Protein AF-A0A250LH64-F1 (afdb_monomer_lite)

Radius of gyration: 23.87 Å; chains: 1; bounding box: 44×87×85 Å

Structure (mmCIF, N/CA/C/O backbone):
data_AF-A0A250LH64-F1
#
_entry.id   AF-A0A250LH64-F1
#
loop_
_atom_site.group_PDB
_atom_site.id
_atom_site.type_symbol
_atom_site.label_atom_id
_atom_site.label_alt_id
_atom_site.label_comp_id
_atom_site.label_asym_id
_atom_site.label_entity_id
_atom_site.label_seq_id
_atom_site.pdbx_PDB_ins_code
_atom_site.Cartn_x
_atom_site.Cartn_y
_atom_site.Cartn_z
_atom_site.occupancy
_atom_site.B_iso_or_equiv
_atom_site.auth_seq_id
_atom_site.auth_comp_id
_atom_site.auth_asym_id
_atom_site.auth_atom_id
_atom_site.pdbx_PDB_model_num
ATOM 1 N N . MET A 1 1 ? 9.127 -27.199 23.557 1.00 40.66 1 MET A N 1
ATOM 2 C CA . MET A 1 1 ? 9.358 -25.754 23.342 1.00 40.66 1 MET A CA 1
ATOM 3 C C . MET A 1 1 ? 8.003 -25.069 23.318 1.00 40.66 1 MET A C 1
ATOM 5 O O . MET A 1 1 ? 7.246 -25.298 22.387 1.00 40.66 1 MET A O 1
ATOM 9 N N . GLN A 1 2 ? 7.650 -24.330 24.370 1.00 29.61 2 GLN A N 1
ATOM 10 C CA . GLN A 1 2 ? 6.425 -23.525 24.383 1.00 29.61 2 GLN A CA 1
ATOM 11 C C . GLN A 1 2 ? 6.656 -22.285 23.515 1.00 29.61 2 GLN A C 1
ATOM 13 O O . GLN A 1 2 ? 7.635 -21.566 23.713 1.00 29.61 2 GLN A O 1
ATOM 18 N N . ALA A 1 3 ? 5.793 -22.075 22.521 1.00 31.06 3 ALA A N 1
ATOM 19 C CA . ALA A 1 3 ? 5.803 -20.859 21.724 1.00 31.06 3 ALA A CA 1
ATOM 20 C C . ALA A 1 3 ? 5.488 -19.658 22.634 1.00 31.06 3 ALA A C 1
ATOM 22 O O . ALA A 1 3 ? 4.595 -19.767 23.479 1.00 31.06 3 ALA A O 1
ATOM 23 N N . PRO A 1 4 ? 6.181 -18.517 22.489 1.00 37.19 4 PRO A N 1
ATOM 24 C CA . PRO A 1 4 ? 5.828 -17.322 23.232 1.00 37.19 4 PRO A CA 1
ATOM 25 C C . PRO A 1 4 ? 4.444 -16.858 22.770 1.00 37.19 4 PRO A C 1
ATOM 27 O O . PRO A 1 4 ? 4.266 -16.407 21.638 1.00 37.19 4 PRO A O 1
ATOM 30 N N . THR A 1 5 ? 3.455 -16.975 23.655 1.00 36.75 5 THR A N 1
ATOM 31 C CA . THR A 1 5 ? 2.159 -16.310 23.521 1.00 36.75 5 THR A CA 1
ATOM 32 C C . THR A 1 5 ? 2.411 -14.810 23.528 1.00 36.75 5 THR A C 1
ATOM 34 O O . THR A 1 5 ? 2.608 -14.193 24.577 1.00 36.75 5 THR A O 1
ATOM 37 N N . THR A 1 6 ? 2.465 -14.217 22.341 1.00 39.28 6 THR A N 1
ATOM 38 C CA . THR A 1 6 ? 2.452 -12.767 22.201 1.00 39.28 6 THR A CA 1
ATOM 39 C C . THR A 1 6 ? 1.068 -12.295 22.630 1.00 39.28 6 THR A C 1
ATOM 41 O O . THR A 1 6 ? 0.089 -12.441 21.905 1.00 39.28 6 THR A O 1
ATOM 44 N N . ASN A 1 7 ? 0.978 -11.749 23.846 1.00 41.75 7 ASN A N 1
ATOM 45 C CA . ASN A 1 7 ? -0.158 -10.954 24.320 1.00 41.75 7 ASN A CA 1
ATOM 46 C C . ASN A 1 7 ? -0.229 -9.640 23.523 1.00 41.75 7 ASN A C 1
ATOM 48 O O . ASN A 1 7 ? -0.072 -8.545 24.063 1.00 41.75 7 ASN A O 1
ATOM 52 N N . SER A 1 8 ? -0.411 -9.747 22.210 1.00 49.47 8 SER A N 1
ATOM 53 C CA . SER A 1 8 ? -0.732 -8.613 21.361 1.00 49.47 8 SER A CA 1
ATOM 54 C C . SER A 1 8 ? -2.188 -8.234 21.637 1.00 49.47 8 SER A C 1
ATOM 56 O O . SER A 1 8 ? -3.057 -9.108 21.590 1.00 49.47 8 SER A O 1
ATOM 58 N N . PRO A 1 9 ? -2.484 -6.965 21.966 1.00 56.69 9 PRO A N 1
ATOM 59 C CA . PRO A 1 9 ? -3.846 -6.540 22.264 1.00 56.69 9 PRO A CA 1
ATOM 60 C C . PRO A 1 9 ? -4.764 -6.888 21.089 1.00 56.69 9 PRO A C 1
ATOM 62 O O . PRO A 1 9 ? -4.463 -6.553 19.941 1.00 56.69 9 PRO A O 1
ATOM 65 N N . SER A 1 10 ? -5.868 -7.590 21.368 1.00 75.38 10 SER A N 1
ATOM 66 C CA . SER A 1 10 ? -6.792 -8.011 20.316 1.00 75.38 10 SER A CA 1
ATOM 67 C C . SER A 1 10 ? -7.380 -6.775 19.635 1.00 75.38 10 SER A C 1
ATOM 69 O O . SER A 1 10 ? -7.881 -5.869 20.304 1.00 75.38 10 SER A O 1
ATOM 71 N N . PHE A 1 11 ? -7.350 -6.744 18.304 1.00 86.94 11 PHE A N 1
ATOM 72 C CA . PHE A 1 11 ? -8.093 -5.749 17.536 1.00 86.94 11 PHE A CA 1
ATOM 73 C C . PHE A 1 11 ? -9.585 -5.898 17.856 1.00 86.94 11 PHE A C 1
ATOM 75 O O . PHE A 1 11 ? -10.121 -7.004 17.785 1.00 86.94 11 PHE A O 1
ATOM 82 N N . LYS A 1 12 ? -10.242 -4.807 18.255 1.00 91.19 12 LYS A N 1
ATOM 83 C CA . LYS A 1 12 ? -11.680 -4.792 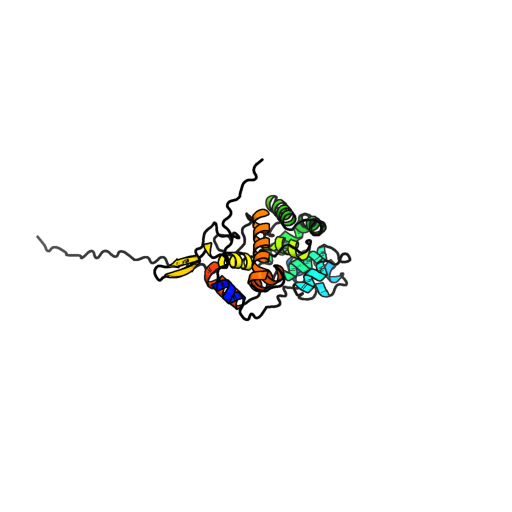18.546 1.00 91.19 12 LYS A CA 1
ATOM 84 C C . LYS A 1 12 ? -12.343 -3.745 17.658 1.00 91.19 12 LYS A C 1
ATOM 86 O O . LYS A 1 12 ? -12.105 -2.566 17.897 1.00 91.19 12 LYS A O 1
ATOM 91 N N . PRO A 1 13 ? -13.145 -4.126 16.653 1.00 90.50 13 PRO A N 1
ATOM 92 C CA . PRO A 1 13 ? -13.827 -3.159 15.798 1.00 90.50 13 PRO A CA 1
ATOM 93 C C . PRO A 1 13 ? -14.712 -2.203 16.613 1.00 90.50 13 PRO A C 1
ATOM 95 O O . PRO A 1 13 ? -15.478 -2.639 17.471 1.00 90.50 13 PRO A O 1
ATOM 98 N N . LEU A 1 14 ? -14.619 -0.900 16.349 1.00 92.00 14 LEU A N 1
ATOM 99 C CA . LEU A 1 14 ? -15.471 0.128 16.942 1.00 92.00 14 LEU A CA 1
ATOM 100 C C . LEU A 1 14 ? -16.843 0.122 16.242 1.00 92.00 14 LEU A C 1
ATOM 102 O O . LEU A 1 14 ? -16.890 0.473 15.062 1.00 92.00 14 LEU A O 1
ATOM 106 N N . PRO A 1 15 ? -17.962 -0.174 16.938 1.00 90.31 15 PRO A N 1
ATOM 107 C CA . PRO A 1 15 ? -19.279 -0.298 16.303 1.00 90.31 15 PRO A CA 1
ATOM 108 C C . PRO A 1 15 ? -19.675 0.922 15.466 1.00 90.31 15 PRO A C 1
ATOM 110 O O . PRO A 1 15 ? -20.007 0.789 14.295 1.00 90.31 15 PRO A O 1
ATOM 113 N N . ARG A 1 16 ? -19.488 2.134 16.005 1.00 88.56 16 ARG A N 1
ATOM 114 C CA . ARG A 1 16 ? -19.778 3.381 15.278 1.00 88.56 16 ARG A CA 1
ATOM 115 C C . ARG A 1 16 ? -18.982 3.520 13.975 1.00 88.56 16 ARG A C 1
ATOM 117 O O . ARG A 1 16 ? -19.488 4.079 13.009 1.00 88.56 16 ARG A O 1
ATOM 124 N N . ALA A 1 17 ? -17.732 3.060 13.943 1.00 89.69 17 ALA A N 1
ATOM 125 C CA . ALA A 1 17 ? -16.932 3.104 12.722 1.00 89.69 17 ALA A CA 1
ATOM 126 C C . ALA A 1 17 ? -17.431 2.083 11.689 1.00 89.69 17 ALA A C 1
ATOM 128 O O . ALA A 1 17 ? -17.458 2.394 10.502 1.00 89.69 17 ALA A O 1
ATOM 129 N N . ILE A 1 18 ? -17.876 0.907 12.142 1.00 92.38 18 ILE A N 1
ATOM 130 C CA . ILE A 1 18 ? -18.520 -0.099 11.289 1.00 92.38 18 ILE A CA 1
ATOM 131 C C . ILE A 1 18 ? -19.822 0.447 10.693 1.00 92.38 18 ILE A C 1
ATOM 133 O O . ILE A 1 18 ? -20.040 0.300 9.494 1.00 92.38 18 ILE A O 1
ATOM 137 N N . ASP A 1 19 ? -20.638 1.155 11.476 1.00 90.75 19 ASP A N 1
ATOM 138 C CA . ASP A 1 19 ? -21.864 1.791 10.975 1.00 90.75 19 ASP A CA 1
ATOM 139 C C . ASP A 1 19 ? -21.567 2.844 9.902 1.00 90.75 19 ASP A C 1
ATOM 141 O O . ASP A 1 19 ? -22.239 2.888 8.872 1.00 90.75 19 ASP A O 1
ATOM 145 N N . ILE A 1 20 ? -20.530 3.669 10.114 1.00 89.75 20 ILE A N 1
ATOM 146 C CA . ILE A 1 20 ? -20.082 4.644 9.112 1.00 89.75 20 ILE A CA 1
ATOM 147 C C . ILE A 1 20 ? -19.699 3.929 7.817 1.00 89.75 20 ILE A C 1
ATOM 149 O O . ILE A 1 20 ? -20.115 4.393 6.763 1.00 89.75 20 ILE A O 1
ATOM 153 N N . LEU A 1 21 ? -18.930 2.837 7.903 1.00 91.62 21 LEU A N 1
ATOM 154 C CA . LEU A 1 21 ? -18.400 2.085 6.757 1.00 91.62 21 LEU A CA 1
ATOM 155 C C . LEU A 1 21 ? -19.443 1.231 6.021 1.00 91.62 21 LEU A C 1
ATOM 157 O O . LEU A 1 21 ? -19.281 0.961 4.834 1.00 91.62 21 LEU A O 1
ATOM 161 N N . ASN A 1 22 ? -20.511 0.820 6.703 1.00 91.12 22 ASN A N 1
ATOM 162 C CA . ASN A 1 22 ? -21.666 0.161 6.088 1.00 91.12 22 ASN A CA 1
ATOM 163 C C . ASN A 1 22 ? -22.630 1.160 5.419 1.00 91.12 22 ASN A C 1
ATOM 165 O O . ASN A 1 22 ? -23.623 0.760 4.806 1.00 91.12 22 ASN A O 1
ATOM 169 N N . GLY A 1 23 ? -22.364 2.464 5.544 1.00 88.38 23 GLY A N 1
ATOM 170 C CA . GLY A 1 23 ? -23.117 3.516 4.879 1.00 88.38 23 GLY A CA 1
ATOM 171 C C . GLY A 1 23 ? -22.910 3.542 3.361 1.00 88.38 23 GLY A C 1
ATOM 172 O O . GLY A 1 23 ? -22.109 2.813 2.778 1.00 88.38 23 GLY A O 1
ATOM 173 N N . LYS A 1 24 ? -23.637 4.433 2.677 1.00 81.31 24 LYS A N 1
ATOM 174 C CA . LYS A 1 24 ? -23.414 4.668 1.244 1.00 81.31 24 LYS A CA 1
ATOM 175 C C . LYS A 1 24 ? -22.117 5.449 1.048 1.00 81.31 24 LYS A C 1
ATOM 177 O O . LYS A 1 24 ? -21.990 6.577 1.526 1.00 81.31 24 LYS A O 1
ATOM 182 N N . HIS A 1 25 ? -21.192 4.879 0.284 1.00 81.31 25 HIS A N 1
ATOM 183 C CA . HIS A 1 25 ? -19.921 5.512 -0.048 1.00 81.31 25 HIS A CA 1
ATOM 184 C C . HIS A 1 25 ? -19.764 5.680 -1.550 1.00 81.31 25 HIS A C 1
ATOM 186 O O . HIS A 1 25 ? -19.986 4.753 -2.326 1.00 81.31 25 HIS A O 1
ATOM 192 N N . GLN A 1 26 ? -19.322 6.867 -1.955 1.00 77.56 26 GLN A N 1
ATOM 193 C CA . GLN A 1 26 ? -18.785 7.058 -3.289 1.00 77.56 26 GLN A CA 1
ATOM 194 C C . GLN A 1 26 ? -17.331 6.590 -3.286 1.00 77.56 26 GLN A C 1
ATOM 196 O O . GLN A 1 26 ? -16.476 7.189 -2.631 1.00 77.56 26 GLN A O 1
ATOM 201 N N . MET A 1 27 ? -17.069 5.506 -4.009 1.00 78.25 27 MET A N 1
ATOM 202 C CA . MET A 1 27 ? -15.722 4.993 -4.209 1.00 78.25 27 MET A CA 1
ATOM 203 C C . MET A 1 27 ? -15.024 5.822 -5.283 1.00 78.25 27 MET A C 1
ATOM 205 O O . MET A 1 27 ? -15.510 5.942 -6.406 1.00 78.25 27 MET A O 1
ATOM 209 N N . LEU A 1 28 ? -13.885 6.412 -4.933 1.00 72.94 28 LEU A N 1
ATOM 210 C CA . LEU A 1 28 ? -13.016 7.071 -5.899 1.00 72.94 28 LEU A CA 1
ATOM 211 C C . LEU A 1 28 ? -12.173 6.017 -6.623 1.00 72.94 28 LEU A C 1
ATOM 213 O O . LEU A 1 28 ? -11.373 5.324 -5.986 1.00 72.94 28 LEU A O 1
ATOM 217 N N . ASP A 1 29 ? -12.328 5.925 -7.945 1.00 78.38 29 ASP A N 1
ATOM 218 C CA . ASP A 1 29 ? -11.430 5.138 -8.791 1.00 78.38 29 ASP A CA 1
ATOM 219 C C . ASP A 1 29 ? -10.122 5.916 -8.991 1.00 78.38 29 ASP A C 1
ATOM 221 O O . ASP A 1 29 ? -10.028 6.873 -9.765 1.00 78.38 29 ASP A O 1
ATOM 225 N N . TRP A 1 30 ? -9.122 5.577 -8.180 1.00 83.06 30 TRP A N 1
ATOM 226 C CA . TRP A 1 30 ? -7.855 6.292 -8.148 1.00 83.06 30 TRP A CA 1
ATOM 227 C C . TRP A 1 30 ? -6.932 5.865 -9.293 1.00 83.06 30 TRP A C 1
ATOM 229 O O . TRP A 1 30 ? -6.460 4.725 -9.359 1.00 83.06 30 TRP A O 1
ATOM 239 N N . SER A 1 31 ? -6.562 6.842 -10.118 1.00 84.50 31 SER A N 1
ATOM 240 C CA . SER A 1 31 ? -5.489 6.725 -11.103 1.00 84.50 31 SER A CA 1
ATOM 241 C C . SER A 1 31 ? -4.366 7.720 -10.783 1.00 84.50 31 SER A C 1
ATOM 243 O O . SER A 1 31 ? -4.589 8.939 -10.787 1.00 84.50 31 SER A O 1
ATOM 245 N N . GLY A 1 32 ? -3.157 7.220 -10.504 1.00 86.19 32 GLY A N 1
ATOM 246 C CA . GLY A 1 32 ? -1.945 8.038 -10.342 1.00 86.19 32 GLY A CA 1
ATOM 247 C C . GLY A 1 32 ? -1.511 8.724 -11.639 1.00 86.19 32 GLY A C 1
ATOM 248 O O . GLY A 1 32 ? -2.343 9.012 -12.498 1.00 86.19 32 GLY A O 1
ATOM 249 N N . VAL A 1 33 ? -0.223 9.017 -11.799 1.00 91.81 33 VAL A N 1
ATOM 250 C CA . VAL A 1 33 ? 0.323 9.417 -13.110 1.00 91.81 33 VAL A CA 1
ATOM 251 C C . VAL A 1 33 ? 0.650 8.181 -13.951 1.00 91.81 33 VAL A C 1
ATOM 253 O O . VAL A 1 33 ? 0.742 7.072 -13.426 1.00 91.81 33 VAL A O 1
ATOM 256 N N . ASP A 1 34 ? 0.798 8.351 -15.260 1.00 94.06 34 ASP A N 1
ATOM 257 C CA . ASP A 1 34 ? 1.294 7.288 -16.135 1.00 94.06 34 ASP A CA 1
ATOM 258 C C . ASP A 1 34 ? 2.816 7.078 -15.977 1.00 94.06 34 ASP A C 1
ATOM 260 O O . ASP A 1 34 ? 3.520 7.886 -15.357 1.00 94.06 34 ASP A O 1
ATOM 264 N N . ALA A 1 35 ? 3.329 5.963 -16.503 1.00 95.19 35 ALA A N 1
ATOM 265 C CA . ALA A 1 35 ? 4.740 5.600 -16.379 1.00 95.19 35 ALA A CA 1
ATOM 266 C C . ALA A 1 35 ? 5.658 6.568 -17.143 1.00 95.19 35 ALA A C 1
ATOM 268 O O . ALA A 1 35 ? 6.744 6.888 -16.656 1.00 95.19 35 ALA A O 1
ATOM 269 N N . ALA A 1 36 ? 5.222 7.066 -18.304 1.00 95.19 36 ALA A N 1
ATOM 270 C CA . ALA A 1 36 ? 5.979 8.028 -19.099 1.00 95.19 36 ALA A CA 1
ATOM 271 C C . ALA A 1 36 ? 6.162 9.354 -18.341 1.00 95.19 36 ALA A C 1
ATOM 273 O O . ALA A 1 36 ? 7.289 9.819 -18.167 1.00 95.19 36 ALA A O 1
ATOM 274 N N . THR A 1 37 ? 5.086 9.904 -17.781 1.00 93.44 37 THR A N 1
ATOM 275 C CA . THR A 1 37 ? 5.103 11.075 -16.899 1.00 93.44 37 THR A CA 1
ATOM 276 C C . THR A 1 37 ? 5.953 10.810 -15.661 1.00 93.44 37 THR A C 1
ATOM 278 O O . THR A 1 37 ? 6.711 11.672 -15.228 1.00 93.44 37 THR A O 1
ATOM 281 N N . TRP A 1 38 ? 5.877 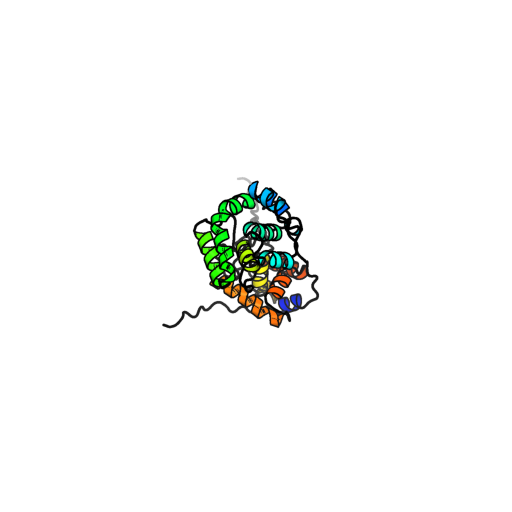9.614 -15.072 1.00 92.69 38 TRP A N 1
ATOM 282 C CA . TRP A 1 38 ? 6.738 9.271 -13.943 1.00 92.69 38 TRP A CA 1
ATOM 283 C C . TRP A 1 38 ? 8.229 9.273 -14.321 1.00 92.69 38 TRP A C 1
ATOM 285 O O . TRP A 1 38 ? 9.052 9.803 -13.572 1.00 92.69 38 TRP A O 1
ATOM 295 N N . SER A 1 39 ? 8.579 8.752 -15.501 1.00 93.75 39 SER A N 1
ATOM 296 C CA . SER A 1 39 ? 9.964 8.654 -15.978 1.00 93.75 39 SER A CA 1
ATOM 297 C C . SER A 1 39 ? 10.656 10.012 -16.125 1.00 93.75 39 SER A C 1
ATOM 299 O O . SER A 1 39 ? 11.852 10.122 -15.848 1.00 93.75 39 SER A O 1
ATOM 301 N N . SER A 1 40 ? 9.913 11.085 -16.430 1.00 92.12 40 SER A N 1
ATOM 302 C CA . SER A 1 40 ? 10.488 12.435 -16.508 1.00 92.12 40 SER A CA 1
ATOM 303 C C . SER A 1 40 ? 11.032 12.921 -15.160 1.00 92.12 40 SER A C 1
ATOM 305 O O . SER A 1 40 ? 11.908 13.782 -15.108 1.00 92.12 40 SER A O 1
ATOM 307 N N . TYR A 1 41 ? 10.541 12.366 -14.049 1.00 91.50 41 TYR A N 1
ATOM 308 C CA . TYR A 1 41 ? 11.033 12.678 -12.710 1.00 91.50 41 TYR A CA 1
ATOM 309 C C . TYR A 1 41 ? 12.232 11.846 -12.282 1.00 91.50 41 TYR A C 1
ATOM 311 O O . TYR A 1 41 ? 12.939 12.246 -11.360 1.00 91.50 41 TYR A O 1
ATOM 319 N N . VAL A 1 42 ? 12.456 10.704 -12.926 1.00 91.19 42 VAL A N 1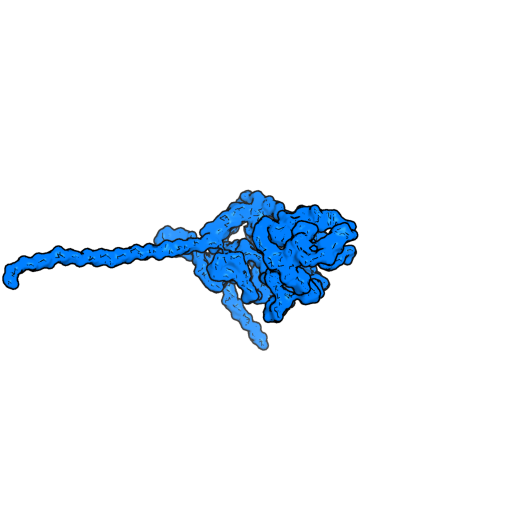
ATOM 320 C CA . VAL A 1 42 ? 13.565 9.798 -12.625 1.00 91.19 42 VAL A CA 1
ATOM 321 C C . VAL A 1 42 ? 14.903 10.388 -13.058 1.00 91.19 42 VAL A C 1
ATOM 323 O O . VAL A 1 42 ? 15.915 10.135 -12.415 1.00 91.19 42 VAL A O 1
ATOM 326 N N . ARG A 1 43 ? 14.908 11.218 -14.110 1.00 88.12 43 ARG A N 1
ATOM 327 C CA . ARG A 1 43 ? 16.132 11.782 -14.710 1.00 88.12 43 ARG A CA 1
ATOM 328 C C . ARG A 1 43 ? 17.111 10.705 -15.207 1.00 88.12 43 ARG A C 1
ATOM 330 O O . ARG A 1 43 ? 18.310 10.946 -15.263 1.00 88.12 43 ARG A O 1
ATOM 337 N N . ASP A 1 44 ? 16.586 9.539 -15.583 1.00 91.88 44 ASP A N 1
ATOM 338 C CA . ASP A 1 44 ? 17.311 8.464 -16.264 1.00 91.88 44 ASP A CA 1
ATOM 339 C C . ASP A 1 44 ? 16.774 8.367 -17.706 1.00 91.88 44 ASP A C 1
ATOM 341 O O . ASP A 1 44 ? 15.654 7.880 -17.903 1.00 91.88 44 ASP A O 1
ATOM 345 N N . PRO A 1 45 ? 17.522 8.850 -18.718 1.00 93.38 45 PRO A N 1
ATOM 346 C CA . PRO A 1 45 ? 17.078 8.825 -20.112 1.00 93.38 45 PRO A CA 1
ATOM 347 C C . PRO A 1 45 ? 16.805 7.413 -20.639 1.00 93.38 45 PRO A C 1
ATOM 349 O O . PRO A 1 45 ? 15.971 7.254 -21.529 1.00 93.38 45 PRO A O 1
ATOM 352 N N . SER A 1 46 ? 17.468 6.389 -20.082 1.00 95.62 46 SER A N 1
ATOM 353 C CA . SER A 1 46 ? 17.298 5.004 -20.533 1.00 95.62 46 SER A CA 1
ATOM 354 C C . SER A 1 46 ? 15.884 4.491 -20.271 1.00 95.62 46 SER A C 1
ATOM 356 O O . SER A 1 46 ? 15.309 3.827 -21.130 1.00 95.62 46 SER A O 1
ATOM 358 N N . LEU A 1 47 ? 15.272 4.875 -19.144 1.00 95.75 47 LEU A N 1
ATOM 359 C CA . LEU A 1 47 ? 13.895 4.501 -18.831 1.00 95.75 47 LEU A CA 1
ATOM 360 C C . LEU A 1 47 ? 12.901 5.165 -19.787 1.00 95.75 47 LEU A C 1
ATOM 362 O O . LEU A 1 47 ? 11.998 4.504 -20.291 1.00 95.75 47 LEU A O 1
ATOM 366 N N . ALA A 1 48 ? 13.053 6.468 -20.026 1.00 95.44 48 ALA A N 1
ATOM 367 C CA . ALA A 1 48 ? 12.162 7.197 -20.922 1.00 95.44 48 ALA A CA 1
ATOM 368 C C . ALA A 1 48 ? 12.243 6.641 -22.354 1.00 95.44 48 ALA A C 1
ATOM 370 O O . ALA A 1 48 ? 11.211 6.421 -22.987 1.00 95.44 48 ALA A O 1
ATOM 371 N N . ALA A 1 49 ? 13.456 6.341 -22.830 1.00 96.62 49 ALA A N 1
ATOM 372 C CA . ALA A 1 49 ? 13.673 5.695 -24.120 1.00 96.62 49 ALA A CA 1
ATOM 373 C C . ALA A 1 49 ? 13.056 4.287 -24.170 1.00 96.62 49 ALA A C 1
ATOM 375 O O . ALA A 1 49 ? 12.374 3.959 -25.137 1.00 96.62 49 ALA A O 1
ATOM 376 N N . ALA A 1 50 ? 13.229 3.481 -23.116 1.00 97.25 50 ALA A N 1
ATOM 377 C CA . ALA A 1 50 ? 12.635 2.150 -23.028 1.00 97.25 50 ALA A CA 1
ATOM 378 C C . ALA A 1 50 ? 11.100 2.195 -23.036 1.00 97.25 50 ALA A C 1
ATOM 380 O O . ALA A 1 50 ? 10.475 1.370 -23.693 1.00 97.25 50 ALA A O 1
ATOM 381 N N . ILE A 1 51 ? 10.486 3.168 -22.354 1.00 97.44 51 ILE A N 1
ATOM 382 C CA . ILE A 1 51 ? 9.032 3.375 -22.378 1.00 97.44 51 ILE A CA 1
ATOM 383 C C . ILE A 1 51 ? 8.564 3.793 -23.775 1.00 97.44 51 ILE A C 1
ATOM 385 O O . ILE A 1 51 ? 7.602 3.223 -24.273 1.00 97.44 51 ILE A O 1
ATOM 389 N N . ALA A 1 52 ? 9.246 4.741 -24.422 1.00 96.31 52 ALA A N 1
ATOM 390 C CA . ALA A 1 52 ? 8.871 5.212 -25.756 1.00 96.31 52 ALA A CA 1
ATOM 391 C C . ALA A 1 52 ? 9.026 4.129 -26.839 1.00 96.31 52 ALA A C 1
ATOM 393 O O . ALA A 1 52 ? 8.232 4.072 -27.774 1.00 96.31 52 ALA A O 1
ATOM 394 N N . ALA A 1 53 ? 10.041 3.271 -26.712 1.00 97.00 53 ALA A N 1
ATOM 395 C CA . ALA A 1 53 ? 10.259 2.138 -27.606 1.00 97.00 53 ALA A CA 1
ATOM 396 C C . ALA A 1 53 ? 9.334 0.947 -27.296 1.00 97.00 53 ALA A C 1
ATOM 398 O O . ALA A 1 53 ? 9.147 0.071 -28.142 1.00 97.00 53 ALA A O 1
ATOM 399 N N . ALA A 1 54 ? 8.762 0.889 -26.091 1.00 94.00 54 ALA A N 1
ATOM 400 C CA . ALA A 1 54 ? 7.848 -0.170 -25.712 1.00 94.00 54 ALA A CA 1
ATOM 401 C C . ALA A 1 54 ? 6.513 -0.000 -26.443 1.00 94.00 54 ALA A C 1
ATOM 403 O O . ALA A 1 54 ? 5.819 1.002 -26.292 1.00 94.00 54 ALA A O 1
ATOM 404 N N . ASN A 1 55 ? 6.094 -1.027 -27.183 1.00 94.44 55 ASN A N 1
ATOM 405 C CA . ASN A 1 55 ? 4.779 -1.069 -27.824 1.00 94.44 55 ASN A CA 1
ATOM 406 C C . ASN A 1 55 ? 3.662 -1.392 -26.802 1.00 94.44 55 ASN A C 1
ATOM 408 O O . ASN A 1 55 ? 2.950 -2.392 -26.913 1.00 94.44 55 ASN A O 1
ATOM 412 N N . HIS A 1 56 ? 3.565 -0.579 -25.746 1.00 96.62 56 HIS A N 1
ATOM 413 C CA . HIS A 1 56 ? 2.656 -0.756 -24.612 1.00 96.62 56 HIS A CA 1
ATOM 414 C C . HIS A 1 56 ? 1.948 0.568 -24.284 1.00 96.62 56 HIS A C 1
ATOM 416 O O . HIS A 1 56 ? 2.441 1.343 -23.457 1.00 96.62 56 HIS A O 1
ATOM 422 N N . PRO A 1 57 ? 0.782 0.852 -24.900 1.00 96.25 57 PRO A N 1
ATOM 423 C CA . PRO A 1 57 ? 0.084 2.128 -24.729 1.00 96.25 57 PRO A CA 1
ATOM 424 C C . PRO A 1 57 ? -0.315 2.415 -23.275 1.00 96.25 57 PRO A C 1
ATOM 426 O O . PRO A 1 57 ? -0.502 3.571 -22.903 1.00 96.25 57 PRO A O 1
ATOM 429 N N . GLU A 1 58 ? -0.416 1.394 -22.423 1.00 96.38 58 GLU A N 1
ATOM 430 C CA . GLU A 1 58 ? -0.733 1.549 -21.004 1.00 96.38 58 GLU A CA 1
ATOM 431 C C . GLU A 1 58 ? 0.334 2.339 -20.232 1.00 96.38 58 GLU A C 1
ATOM 433 O O . GLU A 1 58 ? 0.008 2.968 -19.227 1.00 96.38 58 GLU A O 1
ATOM 438 N N . LEU A 1 59 ? 1.585 2.365 -20.710 1.00 97.25 59 LEU A N 1
ATOM 439 C CA . LEU A 1 59 ? 2.661 3.160 -20.107 1.00 97.25 59 LEU A CA 1
ATOM 440 C C . LEU A 1 59 ? 2.451 4.674 -20.272 1.00 97.25 59 LEU A C 1
ATOM 442 O O . LEU A 1 59 ? 3.043 5.452 -19.525 1.00 97.25 59 LEU A O 1
ATOM 446 N N . HIS A 1 60 ? 1.581 5.078 -21.200 1.00 97.00 60 HIS A N 1
ATOM 447 C CA . HIS A 1 60 ? 1.219 6.467 -21.495 1.00 97.00 60 HIS A CA 1
ATOM 448 C C . HIS A 1 60 ? -0.196 6.822 -21.013 1.00 97.00 60 HIS A C 1
ATOM 450 O O . HIS A 1 60 ? -0.756 7.846 -21.401 1.00 97.00 60 HIS A O 1
ATOM 456 N N . GLN A 1 61 ? -0.811 5.965 -20.193 1.00 95.38 61 GLN A N 1
ATOM 457 C CA . GLN A 1 61 ? -2.170 6.152 -19.692 1.00 95.38 61 GLN A CA 1
ATOM 458 C C . GLN A 1 61 ? -2.200 6.158 -18.168 1.00 95.38 61 GLN A C 1
ATOM 460 O O . GLN A 1 61 ? -1.484 5.413 -17.500 1.00 95.38 61 GLN A O 1
ATOM 465 N N . ARG A 1 62 ? -3.091 6.971 -17.597 1.00 94.31 62 ARG A N 1
ATOM 466 C CA . ARG A 1 62 ? -3.378 6.933 -16.160 1.00 94.31 62 ARG A CA 1
ATOM 467 C C . ARG A 1 62 ? -4.192 5.675 -15.875 1.00 94.31 62 ARG A C 1
ATOM 469 O O . ARG A 1 62 ? -5.392 5.624 -16.129 1.00 94.31 62 ARG A O 1
ATOM 476 N N . LEU A 1 63 ? -3.514 4.633 -15.409 1.00 94.38 63 LEU A N 1
ATOM 477 C CA . LEU A 1 63 ? -4.134 3.339 -15.147 1.00 94.38 63 LEU A CA 1
ATOM 478 C C . LEU A 1 63 ? -4.907 3.348 -13.825 1.00 94.38 63 LEU A C 1
ATOM 480 O O . LEU A 1 63 ? -4.500 3.982 -12.852 1.00 94.38 63 LEU A O 1
ATOM 484 N N . THR A 1 64 ? -6.012 2.606 -13.790 1.00 92.88 64 THR A N 1
ATOM 485 C CA . THR A 1 64 ? -6.710 2.239 -12.552 1.00 92.88 64 THR A CA 1
ATOM 486 C C . THR A 1 64 ? -5.913 1.165 -11.813 1.00 92.88 64 THR A C 1
ATOM 488 O O . THR A 1 64 ? -5.062 0.492 -12.404 1.00 92.88 64 THR A O 1
ATOM 491 N N . ARG A 1 65 ? -6.209 0.947 -10.526 1.00 91.94 65 ARG A N 1
ATOM 492 C CA . ARG A 1 65 ? -5.562 -0.108 -9.725 1.00 91.94 65 ARG A CA 1
ATOM 493 C C . ARG A 1 65 ? -5.620 -1.476 -10.416 1.00 91.94 65 ARG A C 1
ATOM 495 O O . ARG A 1 65 ? -4.595 -2.138 -10.568 1.00 91.94 65 ARG A O 1
ATOM 502 N N . ALA A 1 66 ? -6.804 -1.871 -10.885 1.00 92.50 66 ALA A N 1
ATOM 503 C CA . ALA A 1 66 ? -7.010 -3.148 -11.565 1.00 92.50 66 ALA A CA 1
ATOM 504 C C . ALA A 1 66 ? -6.178 -3.260 -12.855 1.00 92.50 66 ALA A C 1
ATOM 506 O O . ALA A 1 66 ? -5.561 -4.295 -13.106 1.00 92.50 66 ALA A O 1
ATOM 507 N N . ARG A 1 67 ? -6.084 -2.175 -13.641 1.00 95.62 67 ARG A N 1
ATOM 508 C CA . ARG A 1 67 ? -5.272 -2.148 -14.868 1.00 95.62 67 ARG A CA 1
ATOM 509 C C . ARG A 1 67 ? -3.772 -2.242 -14.582 1.00 95.62 67 ARG A C 1
ATOM 511 O O . ARG A 1 67 ? -3.076 -2.938 -15.315 1.00 95.62 67 ARG A O 1
ATOM 518 N N . VAL A 1 68 ? -3.273 -1.614 -13.513 1.00 95.81 68 VAL A N 1
ATOM 519 C CA . VAL A 1 68 ? -1.866 -1.762 -13.087 1.00 95.81 68 VAL A CA 1
ATOM 520 C C . VAL A 1 68 ? -1.575 -3.197 -12.665 1.00 95.81 68 VAL A C 1
ATOM 522 O O . VAL A 1 68 ? -0.570 -3.759 -13.094 1.00 95.81 68 VAL A O 1
ATOM 525 N N . ARG A 1 69 ? -2.465 -3.819 -11.880 1.00 94.31 69 ARG A N 1
ATOM 526 C CA . ARG A 1 69 ? -2.317 -5.226 -11.476 1.00 94.31 69 ARG A CA 1
ATOM 527 C C . ARG A 1 69 ? -2.267 -6.145 -12.693 1.00 94.31 69 ARG A C 1
ATOM 529 O O . ARG A 1 69 ? -1.326 -6.921 -12.822 1.00 94.31 69 ARG A O 1
ATOM 536 N N . GLY A 1 70 ? -3.208 -5.988 -13.626 1.00 95.31 70 GLY A N 1
ATOM 537 C CA . GLY A 1 70 ? -3.209 -6.732 -14.887 1.00 95.31 70 GLY A CA 1
ATOM 538 C C . GLY A 1 70 ? -1.912 -6.550 -15.681 1.00 95.31 70 GLY A C 1
ATOM 539 O O . GLY A 1 70 ? -1.349 -7.529 -16.159 1.00 95.31 70 GLY A O 1
ATOM 540 N N . PHE A 1 71 ? -1.386 -5.322 -15.757 1.00 96.81 71 PHE A N 1
ATOM 541 C CA . PHE A 1 71 ? -0.117 -5.020 -16.427 1.00 96.81 71 PHE A CA 1
ATOM 542 C C . PHE A 1 71 ? 1.089 -5.706 -15.759 1.00 96.81 71 PHE A C 1
ATOM 544 O O . PHE A 1 71 ? 1.963 -6.217 -16.459 1.00 96.81 71 PHE A O 1
ATOM 551 N N . CYS A 1 72 ? 1.138 -5.754 -14.423 1.00 95.75 72 CYS A N 1
ATOM 552 C CA . CYS A 1 72 ? 2.254 -6.342 -13.668 1.00 95.75 72 CYS A CA 1
ATOM 553 C C . CYS A 1 72 ? 2.346 -7.868 -13.804 1.00 95.75 72 CYS A C 1
ATOM 555 O O . CYS A 1 72 ? 3.441 -8.431 -13.759 1.00 95.75 72 CYS A O 1
ATOM 557 N N . LEU A 1 73 ? 1.219 -8.540 -14.037 1.00 92.88 73 LEU A N 1
ATOM 558 C CA . LEU A 1 73 ? 1.169 -9.992 -14.222 1.00 92.88 73 LEU A CA 1
ATOM 559 C C . LEU A 1 73 ? 1.650 -10.449 -15.613 1.00 92.88 73 LEU A C 1
ATOM 561 O O . LEU A 1 73 ? 1.852 -11.642 -15.837 1.00 92.88 73 LEU A O 1
ATOM 565 N N . ARG A 1 74 ? 1.869 -9.520 -16.554 1.00 95.00 74 ARG A N 1
ATOM 566 C CA . ARG A 1 74 ? 2.292 -9.838 -17.924 1.00 95.00 74 ARG A CA 1
ATOM 567 C C . ARG A 1 74 ? 3.774 -10.198 -17.991 1.00 95.00 74 ARG A C 1
ATOM 569 O O . ARG A 1 74 ? 4.636 -9.327 -17.896 1.00 95.00 74 ARG A O 1
ATOM 576 N N . GLN A 1 75 ? 4.069 -11.476 -18.215 1.00 92.81 75 GLN A N 1
ATOM 577 C CA . GLN A 1 75 ? 5.448 -11.975 -18.308 1.00 92.81 75 GLN A CA 1
ATOM 578 C C . GLN A 1 75 ? 6.166 -11.551 -19.597 1.00 92.81 75 GLN A C 1
ATOM 580 O O . GLN A 1 75 ? 7.389 -11.504 -19.630 1.00 92.81 75 GLN A O 1
ATOM 585 N N . ASN A 1 76 ? 5.419 -11.184 -20.642 1.00 94.19 76 ASN A N 1
ATOM 586 C CA . ASN A 1 76 ? 5.975 -10.655 -21.889 1.00 94.19 76 ASN A CA 1
ATOM 587 C C . ASN A 1 76 ? 6.372 -9.169 -21.807 1.00 94.19 76 ASN A C 1
ATOM 589 O O . ASN A 1 76 ? 6.836 -8.615 -22.799 1.00 94.19 76 ASN A O 1
ATOM 593 N N . VAL A 1 77 ? 6.175 -8.512 -20.659 1.00 97.00 77 VAL A N 1
ATOM 594 C CA . VAL A 1 77 ? 6.579 -7.121 -20.435 1.00 97.00 77 VAL A CA 1
ATOM 595 C C . VAL A 1 77 ? 7.802 -7.091 -19.532 1.00 97.00 77 VAL A C 1
ATOM 597 O O . VAL A 1 77 ? 7.806 -7.674 -18.443 1.00 97.00 77 VAL A O 1
ATOM 600 N N . HIS A 1 78 ? 8.829 -6.354 -19.954 1.00 96.88 78 HIS A N 1
ATOM 601 C CA . HIS A 1 78 ? 10.052 -6.199 -19.173 1.00 96.88 78 HIS A CA 1
ATOM 602 C C . HIS A 1 78 ? 9.749 -5.708 -17.748 1.00 96.88 78 HIS A C 1
ATOM 604 O O . HIS A 1 78 ? 8.904 -4.828 -17.541 1.00 96.88 78 HIS A O 1
ATOM 610 N N . LEU A 1 79 ? 10.433 -6.280 -16.753 1.00 97.00 79 LEU A N 1
ATOM 611 C CA . LEU A 1 79 ? 10.148 -6.031 -15.339 1.00 97.00 79 LEU A CA 1
ATOM 612 C C . LEU A 1 79 ? 10.259 -4.549 -14.969 1.00 97.00 79 LEU A C 1
ATOM 614 O O . LEU A 1 79 ? 9.418 -4.042 -14.232 1.00 97.00 79 LEU A O 1
ATOM 618 N N . GLU A 1 80 ? 11.239 -3.834 -15.527 1.00 96.81 80 GLU A N 1
ATOM 619 C CA . GLU A 1 80 ? 11.385 -2.393 -15.293 1.00 96.81 80 GLU A CA 1
ATOM 620 C C . GLU A 1 80 ? 10.154 -1.602 -15.749 1.00 96.81 80 GLU A C 1
ATOM 622 O O . GLU A 1 80 ? 9.706 -0.705 -15.042 1.00 96.81 80 GLU A O 1
ATOM 627 N N . LEU A 1 81 ? 9.547 -1.955 -16.884 1.00 98.00 81 LEU A N 1
ATOM 628 C CA . LEU A 1 81 ? 8.359 -1.256 -17.385 1.00 98.00 81 LEU A CA 1
ATOM 629 C C . LEU A 1 81 ? 7.146 -1.523 -16.488 1.00 98.00 81 LEU A C 1
ATOM 631 O O . LEU A 1 81 ? 6.372 -0.612 -16.188 1.00 98.00 81 LEU A O 1
ATOM 635 N N . ARG A 1 82 ? 7.008 -2.762 -16.000 1.00 97.88 82 ARG A N 1
ATOM 636 C CA . ARG A 1 82 ? 5.993 -3.124 -14.998 1.00 97.88 82 ARG A CA 1
ATOM 637 C C . ARG A 1 82 ? 6.199 -2.358 -13.699 1.00 97.88 82 ARG A C 1
ATOM 639 O O . ARG A 1 82 ? 5.243 -1.808 -13.157 1.00 97.88 82 ARG A O 1
ATOM 646 N N . ALA A 1 83 ? 7.442 -2.275 -13.225 1.00 96.50 83 ALA A N 1
ATOM 647 C CA . ALA A 1 83 ? 7.773 -1.518 -12.029 1.00 96.50 83 ALA A CA 1
ATOM 648 C C . ALA A 1 83 ? 7.408 -0.043 -12.228 1.00 96.50 83 ALA A C 1
ATOM 650 O O . ALA A 1 83 ? 6.655 0.491 -11.419 1.00 96.50 83 ALA A O 1
ATOM 651 N N . ALA A 1 84 ? 7.835 0.577 -13.336 1.00 95.69 84 ALA A N 1
ATOM 652 C CA . ALA A 1 84 ? 7.535 1.966 -13.693 1.00 95.69 84 ALA A CA 1
ATOM 653 C C . ALA A 1 84 ? 6.026 2.271 -13.701 1.00 95.69 84 ALA A C 1
ATOM 655 O O . ALA A 1 84 ? 5.620 3.321 -13.198 1.00 95.69 84 ALA A O 1
ATOM 656 N N . ALA A 1 85 ? 5.188 1.344 -14.180 1.00 96.69 85 ALA A N 1
ATOM 657 C CA . ALA A 1 85 ? 3.731 1.475 -14.115 1.00 96.69 85 ALA A CA 1
ATOM 658 C C . ALA A 1 85 ? 3.212 1.565 -12.667 1.00 96.69 85 ALA A C 1
ATOM 660 O O . ALA A 1 85 ? 2.409 2.448 -12.351 1.00 96.69 85 ALA A O 1
ATOM 661 N N . VAL A 1 86 ? 3.716 0.721 -11.757 1.00 95.44 86 VAL A N 1
ATOM 662 C CA . VAL A 1 86 ? 3.400 0.817 -10.319 1.00 95.44 86 VAL A CA 1
ATOM 663 C C . VAL A 1 86 ? 3.912 2.127 -9.725 1.00 95.44 86 VAL A C 1
ATOM 665 O O . VAL A 1 86 ? 3.220 2.744 -8.904 1.00 95.44 86 VAL A O 1
ATOM 668 N N . MET A 1 87 ? 5.102 2.577 -10.141 1.00 92.12 87 MET A N 1
ATOM 669 C CA . MET A 1 87 ? 5.675 3.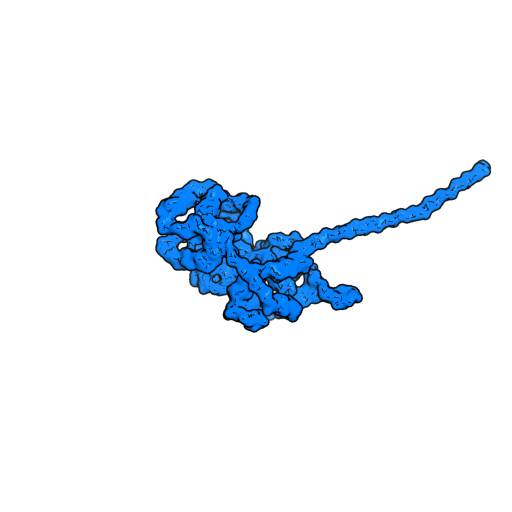821 -9.634 1.00 92.12 87 MET A CA 1
ATOM 670 C C . MET A 1 87 ? 4.845 5.046 -10.015 1.00 92.12 87 MET A C 1
ATOM 672 O O . MET A 1 87 ? 4.591 5.902 -9.162 1.00 92.12 87 MET A O 1
ATOM 676 N N . GLY A 1 88 ? 4.388 5.105 -11.268 1.00 92.62 88 GLY A N 1
ATOM 677 C CA . GLY A 1 88 ? 3.493 6.154 -11.746 1.00 92.62 88 GLY A CA 1
ATOM 678 C C . GLY A 1 88 ? 2.148 6.123 -11.025 1.00 92.62 88 GLY A C 1
ATOM 679 O O . GLY A 1 88 ? 1.710 7.136 -10.472 1.00 92.62 88 GLY A O 1
ATOM 680 N N . TRP A 1 89 ? 1.531 4.942 -10.915 1.00 92.69 89 TRP A N 1
ATOM 681 C CA . TRP A 1 89 ? 0.236 4.796 -10.246 1.00 92.69 89 TRP A CA 1
ATOM 682 C C . TRP A 1 89 ? 0.266 5.215 -8.774 1.00 92.69 89 TRP A C 1
ATOM 684 O O . TRP A 1 89 ? -0.654 5.855 -8.259 1.00 92.69 89 TRP A O 1
ATOM 694 N N . GLY A 1 90 ? 1.350 4.870 -8.083 1.00 85.31 90 GLY A N 1
ATOM 695 C CA . GLY A 1 90 ? 1.499 5.059 -6.651 1.00 85.31 90 GLY A CA 1
ATOM 696 C C . GLY A 1 90 ? 1.567 6.510 -6.176 1.00 85.31 90 GLY A C 1
ATOM 697 O O . GLY A 1 90 ? 1.744 6.722 -4.972 1.00 85.31 90 GLY A O 1
ATOM 698 N N . ARG A 1 91 ? 1.477 7.489 -7.084 1.00 75.25 91 ARG A N 1
ATOM 699 C CA . ARG A 1 91 ? 1.691 8.907 -6.808 1.00 75.25 91 ARG A CA 1
ATOM 700 C C . ARG A 1 91 ? 0.744 9.774 -7.651 1.00 75.25 91 ARG A C 1
ATOM 702 O O . ARG A 1 91 ? 0.782 9.717 -8.872 1.00 75.25 91 ARG A O 1
ATOM 709 N N . ALA A 1 92 ? -0.068 10.623 -7.018 1.00 46.44 92 ALA A N 1
ATOM 710 C CA . ALA A 1 92 ? -0.771 11.712 -7.706 1.00 46.44 92 ALA A CA 1
ATOM 711 C C . ALA A 1 92 ? -0.340 13.057 -7.123 1.00 46.44 92 ALA A C 1
ATOM 713 O O . ALA A 1 92 ? -0.219 13.171 -5.907 1.00 46.44 92 ALA A O 1
ATOM 714 N N . GLY A 1 93 ? -0.127 14.047 -7.996 1.00 43.88 93 GLY A N 1
ATOM 715 C CA . GLY A 1 93 ? -0.025 15.478 -7.678 1.00 43.88 93 GLY A CA 1
ATOM 716 C C . GLY A 1 93 ? 1.008 15.902 -6.615 1.00 43.88 93 GLY A C 1
ATOM 717 O O . GLY A 1 93 ? 0.831 15.685 -5.421 1.00 43.88 93 GLY A O 1
ATOM 718 N N . GLY A 1 94 ? 2.059 16.628 -7.025 1.00 50.00 94 GLY A N 1
ATOM 719 C CA . GLY A 1 94 ? 2.872 17.465 -6.122 1.00 50.00 94 GLY A CA 1
ATOM 720 C C . GLY A 1 94 ? 4.348 17.069 -5.919 1.00 50.00 94 GLY A C 1
ATOM 721 O O . GLY A 1 94 ? 4.872 16.139 -6.532 1.00 50.00 94 GLY A O 1
ATOM 722 N N . LYS A 1 95 ? 5.010 17.797 -4.999 1.00 48.97 95 LYS A N 1
ATOM 723 C CA . LYS A 1 95 ? 6.477 17.973 -4.824 1.00 48.97 95 LYS A CA 1
ATOM 724 C C . LYS A 1 95 ? 7.348 16.733 -4.531 1.00 48.97 95 LYS A C 1
ATOM 726 O O . LYS A 1 95 ? 8.563 16.819 -4.637 1.00 48.97 95 LYS A O 1
ATOM 731 N N . GLY A 1 96 ? 6.804 15.582 -4.149 1.00 57.66 96 GLY A N 1
ATOM 732 C CA . GLY A 1 96 ? 7.621 14.440 -3.674 1.00 57.66 96 GLY A CA 1
ATOM 733 C C . GLY A 1 96 ? 8.215 13.524 -4.758 1.00 57.66 96 GLY A C 1
ATOM 734 O O . GLY A 1 96 ? 8.386 12.332 -4.521 1.00 57.66 96 GLY A O 1
ATOM 735 N N . TYR A 1 97 ? 8.492 14.052 -5.949 1.00 70.38 97 TYR A N 1
ATOM 736 C CA . TYR A 1 97 ? 9.296 13.350 -6.955 1.00 70.38 97 TYR A CA 1
ATOM 737 C C . TYR A 1 97 ? 10.790 13.407 -6.627 1.00 70.38 97 TYR A C 1
ATOM 739 O O . TYR A 1 97 ? 11.593 12.783 -7.308 1.00 70.38 97 TYR A O 1
ATOM 747 N N . ALA A 1 98 ? 11.154 14.119 -5.556 1.00 79.12 98 ALA A N 1
ATOM 748 C CA . ALA A 1 98 ? 12.524 14.262 -5.085 1.00 79.12 98 ALA A CA 1
ATOM 749 C C . ALA A 1 98 ? 13.253 12.920 -4.897 1.00 79.12 98 ALA A C 1
ATOM 751 O O . ALA A 1 98 ? 14.463 12.867 -5.071 1.00 79.12 98 ALA A O 1
ATOM 752 N N . HIS A 1 99 ? 12.532 11.838 -4.585 1.00 84.88 99 HIS A N 1
ATOM 753 C CA . HIS A 1 99 ? 13.127 10.513 -4.392 1.00 84.88 99 HIS A CA 1
ATOM 754 C C . HIS A 1 99 ? 13.125 9.632 -5.646 1.00 84.88 99 HIS A C 1
ATOM 756 O O . HIS A 1 99 ? 13.773 8.592 -5.626 1.00 84.88 99 HIS A O 1
ATOM 762 N N . ALA A 1 100 ? 12.423 10.011 -6.723 1.00 89.00 100 ALA A N 1
ATOM 763 C CA . ALA A 1 100 ? 12.327 9.180 -7.925 1.00 89.00 100 ALA A CA 1
ATOM 764 C C . ALA A 1 100 ? 13.703 8.892 -8.562 1.00 89.00 100 ALA A C 1
ATOM 766 O O . ALA A 1 100 ? 13.957 7.718 -8.837 1.00 89.00 100 ALA A O 1
ATOM 767 N N . PRO A 1 101 ? 14.622 9.875 -8.703 1.00 91.19 101 PRO A N 1
ATOM 768 C CA . PRO A 1 101 ? 15.961 9.603 -9.222 1.00 91.19 101 PRO A CA 1
ATOM 769 C C . PRO A 1 101 ? 16.747 8.628 -8.349 1.00 91.19 101 PRO A C 1
ATOM 771 O O . PRO A 1 101 ? 17.243 7.617 -8.836 1.00 91.19 101 PRO A O 1
ATOM 774 N N . THR A 1 102 ? 16.827 8.896 -7.042 1.00 90.75 102 THR A N 1
ATOM 775 C CA . THR A 1 102 ? 17.621 8.079 -6.115 1.00 90.75 102 THR A CA 1
ATOM 776 C C . THR A 1 102 ? 17.087 6.653 -6.024 1.00 90.75 102 THR A C 1
ATOM 778 O O . THR A 1 102 ? 17.859 5.699 -6.039 1.00 90.75 102 THR A O 1
ATOM 781 N N . LEU A 1 103 ? 15.764 6.500 -5.966 1.00 90.12 103 LEU A N 1
ATOM 782 C CA . LEU A 1 103 ? 15.125 5.195 -5.881 1.00 90.12 103 LEU A CA 1
ATOM 783 C C . LEU A 1 103 ? 15.372 4.378 -7.158 1.00 90.12 103 LEU A C 1
ATOM 785 O O . LEU A 1 103 ? 15.706 3.195 -7.071 1.00 90.12 103 LEU A O 1
ATOM 789 N N . TRP A 1 104 ? 15.230 4.989 -8.339 1.00 93.38 104 TRP A N 1
ATOM 790 C CA . TRP A 1 104 ? 15.420 4.283 -9.609 1.00 93.38 104 TRP A CA 1
ATOM 791 C C . TRP A 1 104 ? 16.886 3.998 -9.937 1.00 93.38 104 TRP A C 1
ATOM 793 O O . TRP A 1 104 ? 17.188 2.979 -10.554 1.00 93.38 104 TRP A O 1
ATOM 803 N N . ALA A 1 105 ? 17.817 4.852 -9.509 1.00 93.38 105 ALA A N 1
ATOM 804 C CA . ALA A 1 105 ? 19.247 4.562 -9.615 1.00 93.38 105 ALA A CA 1
ATOM 805 C C . ALA A 1 105 ? 19.610 3.273 -8.848 1.00 93.38 105 ALA A C 1
ATOM 807 O O . ALA A 1 105 ? 20.407 2.461 -9.316 1.00 93.38 105 ALA A O 1
ATOM 808 N N . ALA A 1 106 ? 18.944 3.030 -7.715 1.00 94.06 106 ALA A N 1
ATOM 809 C CA . ALA A 1 106 ? 19.090 1.821 -6.907 1.00 94.06 106 ALA A CA 1
ATOM 810 C C . ALA A 1 106 ? 18.254 0.620 -7.401 1.00 94.06 106 ALA A C 1
ATOM 812 O O . ALA A 1 106 ? 18.188 -0.397 -6.715 1.00 94.06 106 ALA A O 1
ATOM 813 N N . ARG A 1 107 ? 17.601 0.691 -8.574 1.00 94.75 107 ARG A N 1
ATOM 814 C CA . ARG A 1 107 ? 16.673 -0.359 -9.049 1.00 94.75 107 ARG A CA 1
ATOM 815 C C . ARG A 1 107 ? 17.279 -1.750 -9.152 1.00 94.75 107 ARG A C 1
ATOM 817 O O . ARG A 1 107 ? 16.614 -2.723 -8.821 1.00 94.75 107 ARG A O 1
ATOM 824 N N . HIS A 1 108 ? 18.548 -1.837 -9.530 1.00 96.19 108 HIS A N 1
ATOM 825 C CA . HIS A 1 108 ? 19.280 -3.097 -9.616 1.00 96.19 108 HIS A CA 1
ATOM 826 C C . HIS A 1 108 ? 19.353 -3.840 -8.267 1.00 96.19 108 HIS A C 1
ATOM 828 O O . HIS A 1 108 ? 19.499 -5.057 -8.258 1.00 96.19 108 HIS A O 1
ATOM 834 N N . LEU A 1 109 ? 19.194 -3.138 -7.136 1.00 96.12 109 LEU A N 1
ATOM 835 C CA . LEU A 1 109 ? 19.199 -3.735 -5.798 1.00 96.12 109 LEU A CA 1
ATOM 836 C C . LEU A 1 109 ? 17.852 -4.361 -5.407 1.00 96.12 109 LEU A C 1
ATOM 838 O O . LEU A 1 109 ? 17.823 -5.298 -4.613 1.00 96.12 109 LEU A O 1
ATOM 842 N N . TRP A 1 110 ? 16.730 -3.857 -5.933 1.00 95.44 110 TRP A N 1
ATOM 843 C CA . TRP A 1 110 ? 15.389 -4.265 -5.487 1.00 95.44 110 TRP A CA 1
ATOM 844 C C . TRP A 1 110 ? 14.515 -4.898 -6.569 1.00 95.44 110 TRP A C 1
ATOM 846 O O . TRP A 1 110 ? 13.597 -5.644 -6.231 1.00 95.44 110 TRP A O 1
ATOM 856 N N . LEU A 1 111 ? 14.796 -4.677 -7.855 1.00 96.38 111 LEU A N 1
ATOM 857 C CA . LEU A 1 111 ? 14.095 -5.353 -8.949 1.00 96.38 111 LEU A CA 1
ATOM 858 C C . LEU A 1 111 ? 14.196 -6.884 -8.872 1.00 96.38 111 LEU A C 1
ATOM 860 O O . LEU A 1 111 ? 13.152 -7.516 -9.025 1.00 96.38 111 LEU A O 1
ATOM 864 N N . PRO A 1 112 ? 15.351 -7.501 -8.537 1.00 97.44 112 PRO A N 1
ATOM 865 C CA . PRO A 1 112 ? 15.428 -8.959 -8.407 1.00 97.44 112 PRO A CA 1
ATOM 866 C C . PRO A 1 112 ? 14.485 -9.533 -7.340 1.00 97.44 112 PRO A C 1
ATOM 868 O O . PRO A 1 112 ? 14.073 -10.687 -7.416 1.00 97.44 112 PRO A O 1
ATOM 871 N N . LEU A 1 113 ? 14.107 -8.745 -6.324 1.00 97.50 113 LEU A N 1
ATOM 872 C CA . LEU A 1 113 ? 13.096 -9.180 -5.360 1.00 97.50 113 LEU A CA 1
ATOM 873 C C . LEU A 1 113 ? 11.706 -9.258 -6.007 1.00 97.50 113 LEU A C 1
ATOM 875 O O . LEU A 1 113 ? 10.963 -10.175 -5.672 1.00 97.50 113 LEU A O 1
ATOM 879 N N . LEU A 1 114 ? 11.365 -8.373 -6.952 1.00 96.81 114 LEU A N 1
ATOM 880 C CA . LEU A 1 114 ? 10.059 -8.403 -7.623 1.00 96.81 114 LEU A CA 1
ATOM 881 C C . LEU A 1 114 ? 9.819 -9.694 -8.408 1.00 96.81 114 LEU A C 1
ATOM 883 O O . LEU A 1 114 ? 8.692 -10.175 -8.429 1.00 96.81 114 LEU A O 1
ATOM 887 N N . GLU A 1 115 ? 10.861 -10.279 -8.998 1.00 95.38 115 GLU A N 1
ATOM 888 C CA . GLU A 1 115 ? 10.765 -11.570 -9.697 1.00 95.38 115 GLU A CA 1
ATOM 889 C C . GLU A 1 115 ? 10.447 -12.721 -8.742 1.00 95.38 115 GLU A C 1
ATOM 891 O O . GLU A 1 115 ? 9.766 -13.673 -9.113 1.00 95.38 115 GLU A O 1
ATOM 896 N N . ARG A 1 116 ? 10.902 -12.619 -7.488 1.00 96.12 116 ARG A N 1
ATOM 897 C CA . ARG A 1 116 ? 10.656 -13.627 -6.451 1.00 96.12 116 ARG A CA 1
ATOM 898 C C . ARG A 1 116 ? 9.300 -13.467 -5.770 1.00 96.12 116 ARG A C 1
ATOM 900 O O . ARG A 1 116 ? 8.803 -14.440 -5.212 1.00 96.12 116 ARG A O 1
ATOM 907 N N . LEU A 1 117 ? 8.701 -12.272 -5.794 1.00 96.38 117 LEU A N 1
ATOM 908 C CA . LEU A 1 117 ? 7.467 -11.967 -5.057 1.00 96.38 117 LEU A CA 1
ATOM 909 C C . LEU A 1 117 ? 6.299 -12.939 -5.304 1.00 96.38 117 LEU A C 1
ATOM 911 O O . LEU A 1 117 ? 5.635 -13.269 -4.320 1.00 96.38 117 LEU A O 1
ATOM 915 N N . PRO A 1 118 ? 6.043 -13.449 -6.526 1.00 95.69 118 PRO A N 1
ATOM 916 C CA . PRO A 1 118 ? 4.992 -14.444 -6.749 1.00 95.69 118 PRO A CA 1
ATOM 917 C C . PRO A 1 118 ? 5.167 -15.741 -5.943 1.00 95.69 118 PRO A C 1
ATOM 919 O O . PRO A 1 118 ? 4.193 -16.454 -5.717 1.00 95.69 118 PRO A O 1
ATOM 922 N N . HIS A 1 119 ? 6.391 -16.044 -5.502 1.00 95.94 119 HIS A N 1
ATOM 923 C CA . HIS A 1 119 ? 6.752 -17.264 -4.775 1.00 95.94 119 HIS A CA 1
ATOM 924 C C . HIS A 1 119 ? 6.935 -17.049 -3.268 1.00 95.94 119 HIS A C 1
ATOM 926 O O . HIS A 1 119 ? 7.268 -17.990 -2.553 1.00 95.94 119 HIS A O 1
ATOM 932 N N . LEU A 1 120 ? 6.743 -15.822 -2.780 1.00 96.88 120 LEU A N 1
ATOM 933 C CA . LEU A 1 120 ? 6.854 -15.480 -1.367 1.00 96.88 120 LEU A CA 1
ATOM 934 C C . LEU A 1 120 ? 5.461 -15.282 -0.764 1.00 96.88 120 LEU A C 1
ATOM 936 O O . LEU A 1 120 ? 4.553 -14.737 -1.402 1.00 96.88 120 LEU A O 1
ATOM 940 N N . SER A 1 121 ? 5.294 -15.656 0.503 1.00 97.12 121 SER A N 1
ATOM 941 C CA . SER A 1 121 ? 4.157 -15.165 1.286 1.00 97.12 121 SER A CA 1
ATOM 942 C C . SER A 1 121 ? 4.275 -13.651 1.508 1.00 97.12 121 SER A C 1
ATOM 944 O O . SER A 1 121 ? 5.370 -13.081 1.488 1.00 97.12 121 SER A O 1
ATOM 946 N N . ARG A 1 122 ? 3.154 -12.971 1.781 1.00 96.62 122 ARG A N 1
ATOM 947 C CA . ARG A 1 122 ? 3.148 -11.522 2.063 1.00 96.62 122 ARG A CA 1
ATOM 948 C C . ARG A 1 122 ? 4.053 -11.145 3.247 1.00 96.62 122 ARG A C 1
ATOM 950 O O . ARG A 1 122 ? 4.747 -10.128 3.192 1.00 96.62 122 ARG A O 1
ATOM 957 N N . LYS A 1 123 ? 4.118 -12.002 4.274 1.00 97.25 123 LYS A N 1
ATOM 958 C CA . LYS A 1 123 ? 5.015 -11.860 5.427 1.00 97.25 123 LYS A CA 1
ATOM 959 C C . LYS A 1 123 ? 6.488 -11.948 5.027 1.00 97.25 123 LYS A C 1
ATOM 961 O O . LYS A 1 123 ? 7.289 -11.109 5.443 1.00 97.25 123 LYS A O 1
ATOM 966 N N . GLU A 1 124 ? 6.853 -12.944 4.221 1.00 98.00 124 GLU A N 1
ATOM 967 C CA . GLU A 1 124 ? 8.227 -13.125 3.737 1.00 98.00 124 GLU A CA 1
ATOM 968 C C . GLU A 1 124 ? 8.645 -11.991 2.809 1.00 98.00 124 GLU A C 1
ATOM 970 O O . GLU A 1 124 ? 9.711 -11.414 2.996 1.00 98.00 124 GLU A O 1
ATOM 975 N N . ALA A 1 125 ? 7.780 -11.606 1.873 1.00 97.88 125 ALA A N 1
ATOM 976 C CA . ALA A 1 125 ? 8.009 -10.478 0.985 1.00 97.88 125 ALA A CA 1
ATOM 977 C C . ALA A 1 125 ? 8.292 -9.184 1.767 1.00 97.88 125 ALA A C 1
ATOM 979 O O . ALA A 1 125 ? 9.266 -8.481 1.487 1.00 97.88 125 ALA A O 1
ATOM 980 N N . PHE A 1 126 ? 7.493 -8.891 2.799 1.00 97.62 126 PHE A N 1
ATOM 981 C CA . PHE A 1 126 ? 7.727 -7.739 3.671 1.00 97.62 126 PHE A CA 1
ATOM 982 C C . PHE A 1 126 ? 9.074 -7.835 4.396 1.00 97.62 126 PHE A C 1
ATOM 984 O O . PHE A 1 126 ? 9.813 -6.851 4.461 1.00 97.62 126 PHE A O 1
ATOM 991 N N . ARG A 1 127 ? 9.420 -9.020 4.917 1.00 97.75 127 ARG A N 1
ATOM 992 C CA . ARG A 1 127 ? 10.710 -9.275 5.576 1.00 97.75 127 ARG A CA 1
ATOM 993 C C . ARG A 1 127 ? 11.890 -9.004 4.637 1.00 97.75 127 ARG A C 1
ATOM 995 O O . ARG A 1 127 ? 12.840 -8.344 5.053 1.00 97.75 127 ARG A O 1
ATOM 1002 N N . GLU A 1 128 ? 11.817 -9.449 3.384 1.00 97.81 128 GLU A N 1
ATOM 1003 C CA . GLU A 1 128 ? 12.864 -9.235 2.373 1.00 97.81 128 GLU A CA 1
ATOM 1004 C C . GLU A 1 128 ? 13.050 -7.745 2.039 1.00 97.81 128 GLU A C 1
ATOM 1006 O O . GLU A 1 128 ? 14.177 -7.243 2.024 1.00 97.81 128 GLU A O 1
ATOM 1011 N N . PHE A 1 129 ? 11.957 -6.996 1.852 1.00 97.25 129 PHE A N 1
ATOM 1012 C CA . PHE A 1 129 ? 12.036 -5.545 1.651 1.00 97.25 129 PHE A CA 1
ATOM 1013 C C . PHE A 1 129 ? 12.602 -4.820 2.871 1.00 97.25 129 PHE A C 1
ATOM 1015 O O . PHE A 1 129 ? 13.414 -3.905 2.732 1.00 97.25 129 PHE A O 1
ATOM 1022 N N . ARG A 1 130 ? 12.227 -5.240 4.081 1.00 96.00 130 ARG A N 1
ATOM 1023 C CA . ARG A 1 130 ? 12.784 -4.681 5.316 1.00 96.00 130 ARG A CA 1
ATOM 1024 C C . ARG A 1 130 ? 14.288 -4.936 5.420 1.00 96.00 130 ARG A C 1
ATOM 1026 O O . ARG A 1 130 ? 15.019 -4.044 5.847 1.00 96.00 130 ARG A O 1
ATOM 1033 N N . ALA A 1 131 ? 14.756 -6.112 5.001 1.00 96.69 131 ALA A N 1
ATOM 1034 C CA . ALA A 1 131 ? 16.179 -6.431 4.965 1.00 96.69 131 ALA A CA 1
ATOM 1035 C C . ALA A 1 131 ? 16.932 -5.497 4.002 1.00 96.69 131 ALA A C 1
ATOM 1037 O O . ALA A 1 131 ? 17.904 -4.868 4.420 1.00 96.69 131 ALA A O 1
ATOM 1038 N N . LEU A 1 132 ? 16.435 -5.310 2.772 1.00 96.00 132 LEU A N 1
ATOM 1039 C CA . LEU A 1 132 ? 16.986 -4.323 1.829 1.00 96.00 132 LEU A CA 1
ATOM 1040 C C . LEU A 1 132 ? 16.982 -2.905 2.431 1.00 96.00 132 LEU A C 1
ATOM 1042 O O . LEU A 1 132 ? 17.987 -2.196 2.384 1.00 96.00 132 LEU A O 1
ATOM 1046 N N . ARG A 1 133 ? 15.882 -2.500 3.080 1.00 93.50 133 ARG A N 1
ATOM 1047 C CA . ARG A 1 133 ? 15.771 -1.191 3.744 1.00 93.50 133 ARG A CA 1
ATOM 1048 C C . ARG A 1 133 ? 16.827 -1.000 4.830 1.00 93.50 133 ARG A C 1
ATOM 1050 O O . ARG A 1 133 ? 17.447 0.057 4.874 1.00 93.50 133 ARG A O 1
ATOM 1057 N N . SER A 1 134 ? 17.041 -2.007 5.678 1.00 93.81 134 SER A N 1
ATOM 1058 C CA . SER A 1 134 ? 18.006 -1.947 6.786 1.00 93.81 134 SER A CA 1
ATOM 1059 C C . SER A 1 134 ? 19.462 -1.839 6.331 1.00 93.81 134 SER A C 1
ATOM 1061 O O . SER A 1 134 ? 20.276 -1.278 7.057 1.00 93.81 134 SER A O 1
ATOM 1063 N N . ARG A 1 135 ? 19.778 -2.316 5.120 1.00 95.06 135 ARG A N 1
ATOM 1064 C CA . ARG A 1 135 ? 21.107 -2.189 4.502 1.00 95.06 135 ARG A CA 1
ATOM 1065 C C . ARG A 1 135 ? 21.319 -0.873 3.753 1.00 95.06 135 ARG A C 1
ATOM 1067 O O . ARG A 1 135 ? 22.432 -0.589 3.336 1.00 95.06 135 ARG A O 1
ATOM 1074 N N . GLY A 1 136 ? 20.271 -0.062 3.595 1.00 92.69 136 GLY A N 1
ATOM 1075 C CA . GLY A 1 136 ? 20.321 1.163 2.795 1.00 92.69 136 GLY A CA 1
ATOM 1076 C C . GLY A 1 136 ? 20.046 0.955 1.301 1.00 92.69 136 GLY A C 1
ATOM 1077 O O . GLY A 1 136 ? 20.066 1.928 0.554 1.00 92.69 136 GLY A O 1
ATOM 1078 N N . ASP A 1 137 ? 19.687 -0.261 0.879 1.00 94.00 137 ASP A N 1
ATOM 1079 C CA . ASP A 1 137 ? 19.470 -0.640 -0.530 1.00 94.00 137 ASP A CA 1
ATOM 1080 C C . ASP A 1 137 ? 18.138 -0.113 -1.110 1.00 94.00 137 ASP A C 1
ATOM 1082 O O . ASP A 1 137 ? 17.842 -0.275 -2.293 1.00 94.00 137 ASP A O 1
ATOM 1086 N N . LEU A 1 138 ? 17.310 0.524 -0.274 1.00 90.56 138 LEU A N 1
ATOM 1087 C CA . LEU A 1 138 ? 16.004 1.094 -0.629 1.00 90.56 138 LEU A CA 1
ATOM 1088 C C . LEU A 1 138 ? 15.946 2.606 -0.364 1.00 90.56 138 LEU A C 1
ATOM 1090 O O . LEU A 1 138 ? 15.115 3.058 0.437 1.00 90.56 138 LEU A O 1
ATOM 1094 N N . PRO A 1 139 ? 16.819 3.429 -0.971 1.00 88.19 139 PRO A N 1
ATOM 1095 C CA . PRO A 1 139 ? 16.832 4.860 -0.706 1.00 88.19 139 PRO A CA 1
ATOM 1096 C C . PRO A 1 139 ? 15.512 5.502 -1.155 1.00 88.19 139 PRO A C 1
ATOM 1098 O O . PRO A 1 139 ? 15.050 5.329 -2.279 1.00 88.19 139 PRO A O 1
ATOM 1101 N N . GLY A 1 140 ? 14.873 6.240 -0.244 1.00 83.50 140 GLY A N 1
ATOM 1102 C CA . GLY A 1 140 ? 13.589 6.895 -0.511 1.00 83.50 140 GLY A CA 1
ATOM 1103 C C . GLY A 1 140 ? 12.376 5.960 -0.631 1.00 83.50 140 GLY A C 1
ATOM 1104 O O . GLY A 1 140 ? 11.286 6.443 -0.935 1.00 83.50 140 GLY A O 1
ATOM 1105 N N . MET A 1 141 ? 12.522 4.655 -0.371 1.00 89.31 141 MET A N 1
ATOM 1106 C CA . MET A 1 141 ? 11.427 3.680 -0.406 1.00 89.31 141 MET A CA 1
ATOM 1107 C C . MET A 1 141 ? 11.103 3.179 1.011 1.00 89.31 141 MET A C 1
ATOM 1109 O O . MET A 1 141 ? 11.857 2.406 1.591 1.00 89.31 141 MET A O 1
ATOM 1113 N N . GLY A 1 142 ? 9.977 3.631 1.570 1.00 90.50 142 GLY A N 1
ATOM 1114 C CA . GLY A 1 142 ? 9.469 3.183 2.877 1.00 90.50 142 GLY A CA 1
ATOM 1115 C C . GLY A 1 142 ? 8.349 2.131 2.779 1.00 90.50 142 GLY A C 1
ATOM 1116 O O . GLY A 1 142 ? 7.967 1.746 1.669 1.00 90.50 142 GLY A O 1
ATOM 1117 N N . PRO A 1 143 ? 7.754 1.719 3.918 1.00 93.19 143 PRO A N 1
ATOM 1118 C CA . PRO A 1 143 ? 6.735 0.662 3.986 1.00 93.19 143 PRO A CA 1
ATOM 1119 C C . PRO A 1 143 ? 5.536 0.832 3.059 1.00 93.19 143 PRO A C 1
ATOM 1121 O O . PRO A 1 143 ? 5.154 -0.109 2.365 1.00 93.19 143 PRO A O 1
ATOM 1124 N N . ALA A 1 144 ? 4.996 2.046 2.952 1.00 91.00 144 ALA A N 1
ATOM 1125 C CA . ALA A 1 144 ? 3.885 2.338 2.043 1.00 91.00 144 ALA A CA 1
ATOM 1126 C C . ALA A 1 144 ? 4.214 2.052 0.571 1.00 91.00 144 ALA A C 1
ATOM 1128 O O . ALA A 1 144 ? 3.327 1.819 -0.249 1.00 91.00 144 ALA A O 1
ATOM 1129 N N . TYR A 1 145 ? 5.496 2.107 0.219 1.00 90.69 145 TYR A N 1
ATOM 1130 C CA . TYR A 1 145 ? 5.941 1.879 -1.139 1.00 90.69 145 TYR A CA 1
ATOM 1131 C C . TYR A 1 145 ? 6.184 0.406 -1.422 1.00 90.69 145 TYR A C 1
ATOM 1133 O O . TYR A 1 145 ? 5.656 -0.123 -2.393 1.00 90.69 145 TYR A O 1
ATOM 1141 N N . PHE A 1 146 ? 6.953 -0.282 -0.584 1.00 92.25 146 PHE A N 1
ATOM 1142 C CA . PHE A 1 146 ? 7.235 -1.679 -0.876 1.00 92.25 146 PHE A CA 1
ATOM 1143 C C . PHE A 1 146 ? 6.016 -2.580 -0.648 1.00 92.25 146 PHE A C 1
ATOM 1145 O O . PHE A 1 146 ? 5.848 -3.538 -1.386 1.00 92.25 146 PHE A O 1
ATOM 1152 N N . THR A 1 147 ? 5.080 -2.237 0.245 1.00 96.12 147 THR A N 1
ATOM 1153 C CA . THR A 1 147 ? 3.797 -2.971 0.340 1.00 96.12 147 THR A CA 1
ATOM 1154 C C . THR A 1 147 ? 2.922 -2.810 -0.903 1.00 96.12 147 THR A C 1
ATOM 1156 O O . THR A 1 147 ? 2.183 -3.721 -1.257 1.00 96.12 147 THR A O 1
ATOM 1159 N N . LYS A 1 148 ? 3.067 -1.702 -1.638 1.00 94.75 148 LYS A N 1
ATOM 1160 C CA . LYS A 1 148 ? 2.472 -1.536 -2.970 1.00 94.75 148 LYS A CA 1
ATOM 1161 C C . LYS A 1 148 ? 3.104 -2.479 -3.995 1.00 94.75 148 LYS A C 1
ATOM 1163 O O . LYS A 1 148 ? 2.386 -3.067 -4.795 1.00 94.75 148 LYS A O 1
ATOM 1168 N N . LEU A 1 149 ? 4.425 -2.653 -3.953 1.00 96.12 149 LEU A N 1
ATOM 1169 C CA . LEU A 1 149 ? 5.112 -3.638 -4.793 1.00 96.12 149 LEU A CA 1
ATOM 1170 C C . LEU A 1 149 ? 4.658 -5.064 -4.447 1.00 96.12 149 LEU A C 1
ATOM 1172 O O . LEU A 1 149 ? 4.334 -5.819 -5.356 1.00 96.12 149 LEU A O 1
ATOM 1176 N N . ILE A 1 150 ? 4.531 -5.396 -3.156 1.00 97.06 150 ILE A N 1
ATOM 1177 C CA . ILE A 1 150 ? 3.964 -6.677 -2.695 1.00 97.06 150 ILE A CA 1
ATOM 1178 C C . ILE A 1 150 ? 2.545 -6.874 -3.244 1.00 97.06 150 ILE A C 1
ATOM 1180 O O . ILE A 1 150 ? 2.249 -7.941 -3.767 1.00 97.06 150 ILE A O 1
ATOM 1184 N N . PHE A 1 151 ? 1.684 -5.855 -3.176 1.00 96.56 151 PHE A N 1
ATOM 1185 C CA . PHE A 1 151 ? 0.313 -5.943 -3.688 1.00 96.56 151 PHE A CA 1
ATOM 1186 C C . PHE A 1 151 ? 0.266 -6.236 -5.201 1.00 96.56 151 PHE A C 1
ATOM 1188 O O . PHE A 1 151 ? -0.479 -7.110 -5.637 1.00 96.56 151 PHE A O 1
ATOM 1195 N N . PHE A 1 152 ? 1.057 -5.526 -6.017 1.00 96.62 152 PHE A N 1
ATOM 1196 C CA . PHE A 1 152 ? 0.980 -5.650 -7.481 1.00 96.62 152 PHE A CA 1
ATOM 1197 C C . PHE A 1 152 ? 1.773 -6.820 -8.077 1.00 96.62 152 PHE A C 1
ATOM 1199 O O . PHE A 1 152 ? 1.378 -7.326 -9.125 1.00 96.62 152 PHE A O 1
ATOM 1206 N N . PHE A 1 153 ? 2.878 -7.227 -7.448 1.00 96.81 153 PHE A N 1
ATOM 1207 C CA . PHE A 1 153 ? 3.773 -8.280 -7.952 1.00 96.81 153 PHE A CA 1
ATOM 1208 C C . PHE A 1 153 ? 3.730 -9.576 -7.135 1.00 96.81 153 PHE A C 1
ATOM 1210 O O . PHE A 1 153 ? 4.276 -10.584 -7.573 1.00 96.81 153 PHE A O 1
ATOM 1217 N N . GLY A 1 154 ? 3.141 -9.560 -5.940 1.00 94.81 154 GLY A N 1
ATOM 1218 C CA . GLY A 1 154 ? 3.047 -10.739 -5.086 1.00 94.81 154 GLY A CA 1
ATOM 1219 C C . GLY A 1 154 ? 1.979 -11.732 -5.531 1.00 94.81 154 GLY A C 1
ATOM 1220 O O . GLY A 1 154 ? 1.262 -11.536 -6.511 1.00 94.81 154 GLY A O 1
ATOM 1221 N N . SER A 1 155 ? 1.823 -12.784 -4.732 1.00 87.44 155 SER A N 1
ATOM 1222 C CA . SER A 1 155 ? 0.837 -13.860 -4.915 1.00 87.44 155 SER A CA 1
ATOM 1223 C C . SER A 1 155 ? -0.631 -13.437 -4.722 1.00 87.44 155 SER A C 1
ATOM 1225 O O . SER A 1 155 ? -1.528 -14.270 -4.807 1.00 87.44 155 SER A O 1
ATOM 1227 N N . GLY A 1 156 ? -0.902 -12.145 -4.496 1.00 78.62 156 GLY A N 1
ATOM 1228 C CA . GLY A 1 156 ? -2.255 -11.585 -4.443 1.00 78.62 156 GLY A CA 1
ATOM 1229 C C . GLY A 1 156 ? -2.894 -11.491 -3.057 1.00 78.62 156 GLY A C 1
ATOM 1230 O O . GLY A 1 156 ? -4.089 -11.237 -2.988 1.00 78.62 156 GLY A O 1
ATOM 1231 N N . THR A 1 157 ? -2.127 -11.665 -1.976 1.00 82.88 157 THR A N 1
ATOM 1232 C CA . THR A 1 157 ? -2.650 -11.688 -0.591 1.00 82.88 157 THR A CA 1
ATOM 1233 C C . THR A 1 157 ? -2.140 -10.557 0.309 1.00 82.88 157 THR A C 1
ATOM 1235 O O . THR A 1 157 ? -2.586 -10.423 1.445 1.00 82.88 157 THR A O 1
ATOM 1238 N N . GLY A 1 158 ? -1.180 -9.744 -0.143 1.00 94.94 158 GLY A N 1
ATOM 1239 C CA . GLY A 1 158 ? -0.671 -8.603 0.628 1.00 94.94 158 GLY A CA 1
ATOM 1240 C C . GLY A 1 158 ? -1.432 -7.321 0.311 1.00 94.94 158 GLY A C 1
ATOM 1241 O O . GLY A 1 158 ? -1.720 -7.077 -0.852 1.00 94.94 158 GLY A O 1
ATOM 1242 N N . TYR A 1 159 ? -1.698 -6.476 1.312 1.00 96.69 159 TYR A N 1
ATOM 1243 C CA . TYR A 1 159 ? -2.392 -5.189 1.138 1.00 96.69 159 TYR A CA 1
ATOM 1244 C C . TYR A 1 159 ? -1.440 -3.989 1.277 1.00 96.69 159 TYR A C 1
ATOM 1246 O O . TYR A 1 159 ? -0.355 -4.097 1.859 1.00 96.69 159 TYR A O 1
ATOM 1254 N N . ILE A 1 160 ? -1.830 -2.829 0.738 1.00 95.50 160 ILE A N 1
ATOM 1255 C CA . ILE A 1 160 ? -0.988 -1.622 0.701 1.00 95.50 160 ILE A CA 1
ATOM 1256 C C . ILE A 1 160 ? -1.042 -0.890 2.044 1.00 95.50 160 ILE A C 1
ATOM 1258 O O . ILE A 1 160 ? -2.002 -0.187 2.323 1.00 95.50 160 ILE A O 1
ATOM 1262 N N . LEU A 1 161 ? 0.012 -0.962 2.857 1.00 95.38 161 LEU A N 1
ATOM 1263 C CA . LEU A 1 161 ? 0.066 -0.279 4.153 1.00 95.38 161 LEU A CA 1
ATOM 1264 C C . LEU A 1 161 ? 0.557 1.169 4.007 1.00 95.38 161 LEU A C 1
ATOM 1266 O O . LEU A 1 161 ? 1.733 1.472 4.222 1.00 95.38 161 LEU A O 1
ATOM 1270 N N . ASP A 1 162 ? -0.345 2.078 3.647 1.00 91.81 162 ASP A N 1
ATOM 1271 C CA . ASP A 1 162 ? -0.062 3.513 3.606 1.00 91.81 162 ASP A CA 1
ATOM 1272 C C . ASP A 1 162 ? -0.490 4.249 4.893 1.00 91.81 162 ASP A C 1
ATOM 1274 O O . ASP A 1 162 ? -1.008 3.662 5.845 1.00 91.81 162 ASP A O 1
ATOM 1278 N N . LYS A 1 163 ? -0.254 5.568 4.946 1.00 90.75 163 LYS A N 1
ATOM 1279 C CA . LYS A 1 163 ? -0.603 6.373 6.127 1.00 90.75 163 LYS A CA 1
ATOM 1280 C C . LYS A 1 163 ? -2.111 6.421 6.401 1.00 90.75 163 LYS A C 1
ATOM 1282 O O . LYS A 1 163 ? -2.505 6.502 7.561 1.00 90.75 163 LYS A O 1
ATOM 1287 N N . TRP A 1 164 ? -2.940 6.433 5.356 1.00 91.81 164 TRP A N 1
ATOM 1288 C CA . TRP A 1 164 ? -4.392 6.524 5.490 1.00 91.81 164 TRP A CA 1
ATOM 1289 C C . TRP A 1 164 ? -4.947 5.218 6.015 1.00 91.81 164 TRP A C 1
ATOM 1291 O O . TRP A 1 164 ? -5.795 5.228 6.904 1.00 91.81 164 TRP A O 1
ATOM 1301 N N . LEU A 1 165 ? -4.424 4.106 5.521 1.00 94.25 165 LEU A N 1
ATOM 1302 C CA . LEU A 1 165 ? -4.864 2.791 5.927 1.00 94.25 165 LEU A CA 1
ATOM 1303 C C . LEU A 1 165 ? -4.377 2.432 7.333 1.00 94.25 165 LEU A C 1
ATOM 1305 O O . LEU A 1 165 ? -5.166 1.964 8.149 1.00 94.25 165 LEU A O 1
ATOM 1309 N N . ALA A 1 166 ? -3.130 2.768 7.673 1.00 94.44 166 ALA A N 1
ATOM 1310 C CA . ALA A 1 166 ? -2.635 2.651 9.043 1.00 94.44 166 ALA A CA 1
ATOM 1311 C C . ALA A 1 166 ? -3.483 3.477 10.029 1.00 94.44 166 ALA A C 1
ATOM 1313 O O . ALA A 1 166 ? -3.911 2.962 11.061 1.00 94.44 166 ALA A O 1
ATOM 1314 N N . ALA A 1 167 ? -3.795 4.735 9.698 1.00 94.00 167 ALA A N 1
ATOM 1315 C CA . ALA A 1 167 ? -4.675 5.562 10.522 1.00 94.00 167 ALA A CA 1
ATOM 1316 C C . ALA A 1 167 ? -6.104 4.999 10.602 1.00 94.00 167 ALA A C 1
ATOM 1318 O O . ALA A 1 167 ? -6.710 5.030 11.669 1.00 94.00 167 ALA A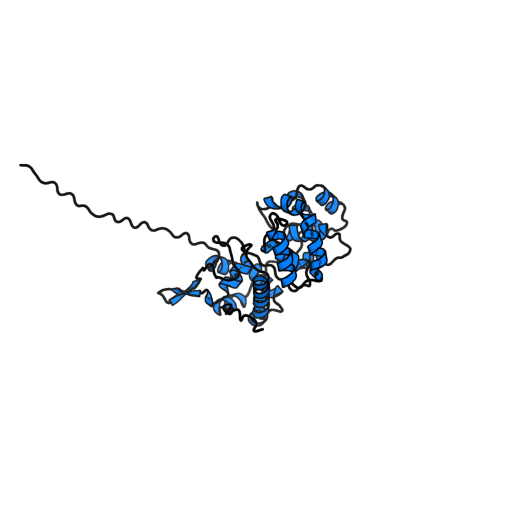 O 1
ATOM 1319 N N . SER A 1 168 ? -6.624 4.441 9.506 1.00 95.06 168 SER A N 1
ATOM 1320 C CA . SER A 1 168 ? -7.948 3.811 9.468 1.00 95.06 168 SER A CA 1
ATOM 1321 C C . SER A 1 168 ? -8.035 2.629 10.426 1.00 95.06 168 SER A C 1
ATOM 1323 O O . SER A 1 168 ? -8.956 2.575 11.235 1.00 95.06 168 SER A O 1
ATOM 1325 N N . VAL A 1 169 ? -7.053 1.724 10.399 1.00 95.06 169 VAL A N 1
ATOM 1326 C CA . VAL A 1 169 ? -7.014 0.578 11.319 1.00 95.06 169 VAL A CA 1
ATOM 1327 C C . VAL A 1 169 ? -6.878 1.042 12.770 1.00 95.06 169 VAL A C 1
ATOM 1329 O O . VAL A 1 169 ? -7.557 0.510 13.646 1.00 95.06 169 VAL A O 1
ATOM 1332 N N . GLN A 1 170 ? -6.079 2.080 13.040 1.00 94.19 170 GLN A N 1
ATOM 1333 C CA . GLN A 1 170 ? -6.023 2.643 14.388 1.00 94.19 170 GLN A CA 1
ATOM 1334 C C . GLN A 1 170 ? -7.384 3.172 14.854 1.00 94.19 170 GLN A C 1
ATOM 1336 O O . GLN A 1 170 ? -7.791 2.881 15.975 1.00 94.19 170 GLN A O 1
ATOM 1341 N N . VAL A 1 171 ? -8.074 3.941 14.011 1.00 93.69 171 VAL A N 1
ATOM 1342 C CA . VAL A 1 171 ? -9.393 4.528 14.295 1.00 93.69 171 VAL A CA 1
ATOM 1343 C C . VAL A 1 171 ? -10.459 3.448 14.474 1.00 93.69 171 VAL A C 1
ATOM 1345 O O . VAL A 1 171 ? -11.329 3.592 15.328 1.00 93.69 171 VAL A O 1
ATOM 1348 N N . LEU A 1 172 ? -10.377 2.354 13.718 1.00 94.81 172 LEU A N 1
ATOM 1349 C CA . LEU A 1 172 ? -11.295 1.223 13.835 1.00 94.81 172 LEU A CA 1
ATOM 1350 C C . LEU A 1 172 ? -11.129 0.442 15.133 1.00 94.81 172 LEU A C 1
ATOM 1352 O O . LEU A 1 172 ? -12.068 -0.228 15.545 1.00 94.81 172 LEU A O 1
ATOM 1356 N N . ASN A 1 173 ? -9.968 0.504 15.780 1.00 93.88 173 ASN A N 1
ATOM 1357 C CA . ASN A 1 173 ? -9.738 -0.258 16.994 1.00 93.88 173 ASN A CA 1
ATOM 1358 C C . ASN A 1 173 ? -10.321 0.461 18.221 1.00 93.88 173 ASN A C 1
ATOM 1360 O O . ASN A 1 173 ? -9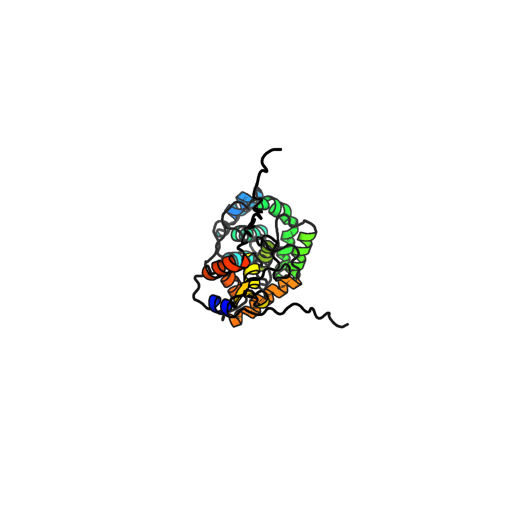.767 1.450 18.704 1.00 93.88 173 ASN A O 1
ATOM 1364 N N . ALA A 1 174 ? -11.409 -0.074 18.772 1.00 90.81 174 ALA A N 1
ATOM 1365 C CA . ALA A 1 174 ? -12.112 0.426 19.949 1.00 90.81 174 ALA A CA 1
ATOM 1366 C C . ALA A 1 174 ? -11.196 0.602 21.170 1.00 90.81 174 ALA A C 1
ATOM 1368 O O . ALA A 1 174 ? -11.436 1.485 21.988 1.00 90.81 174 ALA A O 1
ATOM 1369 N N . THR A 1 175 ? -10.107 -0.169 21.284 1.00 91.50 175 THR A N 1
ATOM 1370 C CA . THR A 1 175 ? -9.150 -0.029 22.396 1.00 91.50 175 THR A CA 1
ATOM 1371 C C . THR A 1 175 ? -8.363 1.284 22.363 1.00 91.50 175 THR A C 1
ATOM 1373 O O . THR A 1 175 ? -7.704 1.626 23.343 1.00 91.50 175 THR A O 1
ATOM 1376 N N . HIS A 1 176 ? -8.391 2.012 21.245 1.00 92.75 176 HIS A N 1
ATOM 1377 C CA . HIS A 1 176 ? -7.776 3.333 21.116 1.00 92.75 176 HIS A CA 1
ATOM 1378 C C . HIS A 1 176 ? -8.743 4.475 21.457 1.00 92.75 176 HIS A C 1
ATOM 1380 O O . HIS A 1 176 ? -8.369 5.638 21.336 1.00 92.75 176 HIS A O 1
ATOM 1386 N N . TRP A 1 177 ? -9.969 4.176 21.887 1.00 92.69 177 TRP A N 1
ATOM 1387 C CA . TRP A 1 177 ? -10.965 5.174 22.260 1.00 92.69 177 TRP A CA 1
ATOM 1388 C C . TRP A 1 177 ? -11.214 5.153 23.765 1.00 92.69 177 TRP A C 1
ATOM 1390 O O . TRP A 1 177 ? -11.272 4.098 24.392 1.00 92.69 177 TRP A O 1
ATOM 1400 N N . THR A 1 178 ? -11.363 6.337 24.346 1.00 91.75 178 THR A N 1
ATOM 1401 C CA . THR A 1 178 ? -11.735 6.539 25.752 1.00 91.75 178 THR A CA 1
ATOM 1402 C C . THR A 1 178 ? -12.912 7.500 25.828 1.00 91.75 178 THR A C 1
ATOM 1404 O O . THR A 1 178 ? -13.241 8.139 24.834 1.00 91.75 178 THR A O 1
ATOM 1407 N N . LEU A 1 179 ? -13.539 7.633 26.993 1.00 90.81 179 LEU A N 1
ATOM 1408 C CA . LEU A 1 179 ? -14.545 8.668 27.220 1.00 90.81 179 LEU A CA 1
ATOM 1409 C C . LEU A 1 179 ? -13.881 9.925 27.792 1.00 90.81 179 LEU A C 1
ATOM 1411 O O . LEU A 1 179 ? -12.955 9.823 28.599 1.00 90.81 179 LEU A O 1
ATOM 1415 N N . ASP A 1 180 ? -14.324 11.098 27.354 1.00 88.50 180 ASP A N 1
ATOM 1416 C CA . ASP A 1 180 ? -14.002 12.367 28.002 1.00 88.50 180 ASP A CA 1
ATOM 1417 C C . ASP A 1 180 ? -14.857 12.571 29.276 1.00 88.50 180 ASP A C 1
ATOM 1419 O O . ASP A 1 180 ? -15.728 11.746 29.572 1.00 88.50 180 ASP A O 1
ATOM 1423 N N . PRO A 1 181 ? -14.645 13.652 30.054 1.00 93.00 181 PRO A N 1
ATOM 1424 C CA . PRO A 1 181 ? -15.434 13.918 31.260 1.00 93.00 181 PRO A CA 1
ATOM 1425 C C . PRO A 1 181 ? -16.949 14.065 31.035 1.00 93.00 181 PRO A C 1
ATOM 1427 O O . PRO A 1 181 ? -17.708 13.924 31.987 1.00 93.00 181 PRO A O 1
ATOM 1430 N N . ASN A 1 182 ? -17.393 14.329 29.802 1.00 91.31 182 ASN A N 1
ATOM 1431 C CA . ASN A 1 182 ? -18.807 14.422 29.431 1.00 91.31 182 ASN A CA 1
ATOM 1432 C C . ASN A 1 182 ? -19.361 13.085 28.904 1.00 91.31 182 ASN A C 1
ATOM 1434 O O . ASN A 1 182 ? -20.498 13.030 28.438 1.00 91.31 182 ASN A O 1
ATOM 1438 N N . GLY A 1 183 ? -18.565 12.012 28.936 1.00 85.69 183 GLY A N 1
ATOM 1439 C CA . GLY A 1 183 ? -18.949 10.704 28.416 1.00 85.69 183 GLY A CA 1
ATOM 1440 C C . GLY A 1 183 ? -18.869 10.588 26.892 1.00 85.69 183 GLY A C 1
ATOM 1441 O O . GLY A 1 183 ? -19.424 9.643 26.332 1.00 85.69 183 GLY A O 1
ATOM 1442 N N . LEU A 1 184 ? -18.199 11.513 26.195 1.00 85.62 184 LEU A N 1
ATOM 1443 C CA . LEU A 1 184 ? -18.063 11.471 24.738 1.00 85.62 184 LEU A CA 1
ATOM 1444 C C . LEU A 1 184 ? -16.819 10.676 24.313 1.00 85.62 184 LEU A C 1
ATOM 1446 O O . LEU A 1 184 ? -15.755 10.834 24.913 1.00 85.62 184 LEU A O 1
ATOM 1450 N N . PRO A 1 185 ? -16.902 9.841 23.260 1.00 87.06 185 PRO A N 1
ATOM 1451 C CA . PRO A 1 185 ? -15.765 9.058 22.796 1.00 87.06 185 PRO A CA 1
ATOM 1452 C C . PRO A 1 185 ? -14.688 9.948 22.160 1.00 87.06 185 PRO A C 1
ATOM 1454 O O . PRO A 1 185 ? -14.944 10.689 21.210 1.00 87.06 185 PRO A O 1
ATOM 1457 N N . VAL A 1 186 ? -13.454 9.811 22.641 1.00 90.12 186 VAL A N 1
ATOM 1458 C CA . VAL A 1 186 ? -12.264 10.514 22.162 1.00 90.12 186 VAL A CA 1
ATOM 1459 C C . VAL A 1 186 ? -11.188 9.508 21.774 1.00 90.12 186 VAL A C 1
ATOM 1461 O O . VAL A 1 186 ? -10.804 8.634 22.554 1.00 90.12 186 VAL A O 1
ATOM 1464 N N . PHE A 1 187 ? -10.673 9.654 20.555 1.00 91.38 187 PHE A N 1
ATOM 1465 C CA . PHE A 1 187 ? -9.540 8.872 20.081 1.00 91.38 187 PHE A CA 1
ATOM 1466 C C . PHE A 1 187 ? -8.267 9.272 20.838 1.00 91.38 187 PHE A C 1
ATOM 1468 O O . PHE A 1 187 ? -7.829 10.425 20.801 1.00 91.38 187 PHE A O 1
ATOM 1475 N N . THR A 1 188 ? -7.653 8.305 21.512 1.00 90.06 188 THR A N 1
ATOM 1476 C CA . THR A 1 188 ? -6.421 8.485 22.272 1.00 90.06 188 THR A CA 1
ATOM 1477 C C . THR A 1 188 ? -5.230 8.040 21.438 1.00 90.06 188 THR A C 1
ATOM 1479 O O . THR A 1 188 ? -5.017 6.856 21.171 1.00 90.06 188 THR A O 1
ATOM 1482 N N . TRP A 1 189 ? -4.394 9.004 21.067 1.00 87.44 189 TRP A N 1
ATOM 1483 C CA . TRP A 1 189 ? -3.121 8.708 20.426 1.00 87.44 189 TRP A CA 1
ATOM 1484 C C . TRP A 1 189 ? -2.114 8.146 21.431 1.00 87.44 189 TRP A C 1
ATOM 1486 O O . TRP A 1 189 ? -1.818 8.789 22.439 1.00 87.44 189 TRP A O 1
ATOM 1496 N N . ARG A 1 190 ? -1.534 6.982 21.123 1.00 86.50 190 ARG A N 1
ATOM 1497 C CA . ARG A 1 190 ? -0.423 6.384 21.877 1.00 86.50 190 ARG A CA 1
ATOM 1498 C C . ARG A 1 190 ? 0.647 5.902 20.907 1.00 86.50 190 ARG A C 1
ATOM 1500 O O . ARG A 1 190 ? 0.336 5.479 19.797 1.00 86.50 190 ARG A O 1
ATOM 1507 N N . SER A 1 191 ? 1.909 5.920 21.331 1.00 81.50 191 SER A N 1
ATOM 1508 C CA . SER A 1 191 ? 3.021 5.352 20.550 1.00 81.50 191 SER A CA 1
ATOM 1509 C C . SER A 1 191 ? 2.879 3.843 20.321 1.00 81.50 191 SER A C 1
ATOM 1511 O O . SER A 1 191 ? 3.469 3.308 19.387 1.00 81.50 191 SER A O 1
ATOM 1513 N N . SER A 1 192 ? 2.083 3.169 21.154 1.00 85.25 192 SER A N 1
ATOM 1514 C CA . SER A 1 192 ? 1.734 1.756 21.028 1.00 85.25 192 SER A CA 1
ATOM 1515 C C . SER A 1 192 ? 0.553 1.482 20.093 1.00 85.25 192 SER A C 1
ATOM 1517 O O . SER A 1 192 ? 0.249 0.313 19.863 1.00 85.25 192 SER A O 1
ATOM 1519 N N . ASN A 1 193 ? -0.119 2.511 19.554 1.00 89.88 193 ASN A N 1
ATOM 1520 C CA . ASN A 1 193 ? -1.218 2.290 18.620 1.00 89.88 193 ASN A CA 1
ATOM 1521 C C . ASN A 1 193 ? -0.702 1.591 17.356 1.00 89.88 193 ASN A C 1
ATOM 1523 O O . ASN A 1 193 ? 0.329 1.956 16.783 1.00 89.88 193 ASN A O 1
ATOM 1527 N N . PHE A 1 194 ? -1.465 0.604 16.906 1.00 90.62 194 PHE A N 1
ATOM 1528 C CA . PHE A 1 194 ? -1.133 -0.235 15.763 1.00 90.62 194 PHE A CA 1
ATOM 1529 C C . PHE A 1 194 ? -2.115 -0.004 14.597 1.00 90.62 194 PHE A C 1
ATOM 1531 O O . PHE A 1 194 ? -3.320 0.073 14.858 1.00 90.62 194 PHE A O 1
ATOM 1538 N N . PRO A 1 195 ? -1.651 0.043 13.328 1.00 92.38 195 PRO A N 1
ATOM 1539 C CA . PRO A 1 195 ? -0.256 0.046 12.868 1.00 92.38 195 PRO A CA 1
ATOM 1540 C C . PRO A 1 195 ? 0.494 1.328 13.241 1.00 92.38 195 PRO A C 1
ATOM 1542 O O . PRO A 1 195 ? -0.104 2.396 13.349 1.00 92.38 195 PRO A O 1
ATOM 1545 N N . LYS A 1 196 ? 1.816 1.245 13.415 1.00 90.81 196 LYS A N 1
ATOM 1546 C CA . LYS A 1 196 ? 2.637 2.365 13.903 1.00 90.81 196 LYS A CA 1
ATOM 1547 C C . LYS A 1 196 ? 2.789 3.480 12.856 1.00 90.81 196 LYS A C 1
ATOM 1549 O O . LYS A 1 196 ? 3.320 3.256 11.766 1.00 90.81 196 LYS A O 1
ATOM 1554 N N . LEU A 1 197 ? 2.409 4.706 13.224 1.00 89.94 197 LEU A N 1
ATOM 1555 C CA . LEU A 1 197 ? 2.745 5.932 12.482 1.00 89.94 197 LEU A CA 1
ATOM 1556 C C . LEU A 1 197 ? 3.808 6.739 13.236 1.00 89.94 197 LEU A C 1
ATOM 1558 O O . LEU A 1 197 ? 3.960 6.608 14.451 1.00 89.94 197 LEU A O 1
ATOM 1562 N N . ASN A 1 198 ? 4.541 7.590 12.519 1.00 87.56 198 ASN A N 1
ATOM 1563 C CA . ASN A 1 198 ? 5.505 8.503 13.132 1.00 87.56 198 ASN A CA 1
ATOM 1564 C C . ASN A 1 198 ? 4.806 9.533 14.045 1.00 87.56 198 ASN A C 1
ATOM 1566 O O . ASN A 1 198 ? 3.588 9.698 14.013 1.00 87.56 198 ASN A O 1
ATOM 1570 N N . HIS A 1 199 ? 5.578 10.280 14.842 1.00 81.31 199 HIS A N 1
ATOM 1571 C CA . HIS A 1 199 ? 5.026 11.262 15.789 1.00 81.31 199 HIS A CA 1
ATOM 1572 C C . HIS A 1 199 ? 4.109 12.302 15.116 1.00 81.31 199 HIS A C 1
ATOM 1574 O O . HIS A 1 199 ? 3.100 12.716 15.682 1.00 81.31 199 HIS A O 1
ATOM 1580 N N . GLN A 1 200 ? 4.452 12.726 13.897 1.00 81.19 200 GLN A N 1
ATOM 1581 C CA . GLN A 1 200 ? 3.662 13.683 13.117 1.00 81.19 200 GLN A CA 1
ATOM 1582 C C . GLN A 1 200 ? 2.442 13.046 12.432 1.00 81.19 200 GLN A C 1
ATOM 1584 O O . GLN A 1 200 ? 1.643 13.762 11.836 1.00 81.19 200 GLN A O 1
ATOM 1589 N N . ARG A 1 201 ? 2.298 11.716 12.498 1.00 83.62 201 ARG A N 1
ATOM 1590 C CA . ARG A 1 201 ? 1.242 10.919 11.854 1.00 83.62 201 ARG A CA 1
ATOM 1591 C C . ARG A 1 201 ? 1.182 11.131 10.342 1.00 83.62 201 ARG A C 1
ATOM 1593 O O . ARG A 1 201 ? 0.140 11.016 9.705 1.00 83.62 201 ARG A O 1
ATOM 1600 N N . THR A 1 202 ? 2.323 11.462 9.749 1.00 79.56 202 THR A N 1
ATOM 1601 C CA . THR A 1 202 ? 2.459 11.739 8.320 1.00 79.56 202 THR A CA 1
ATOM 1602 C C . THR A 1 202 ? 2.852 10.499 7.530 1.00 79.56 202 THR A C 1
ATOM 1604 O O . THR A 1 202 ? 2.627 10.475 6.318 1.00 79.56 202 THR A O 1
ATOM 1607 N N . MET A 1 203 ? 3.421 9.481 8.187 1.00 84.50 203 MET A N 1
ATOM 1608 C CA . MET A 1 203 ? 3.971 8.279 7.554 1.00 84.50 203 MET A CA 1
ATOM 1609 C C . MET A 1 203 ? 3.908 7.059 8.481 1.00 84.50 203 MET A C 1
ATOM 1611 O O . MET A 1 203 ? 3.977 7.201 9.703 1.00 84.50 203 MET A O 1
ATOM 1615 N N . VAL A 1 204 ? 3.846 5.867 7.883 1.00 88.06 204 VAL A N 1
ATOM 1616 C CA . VAL A 1 204 ? 4.122 4.588 8.557 1.00 88.06 204 VAL A CA 1
ATOM 1617 C C . VAL A 1 204 ? 5.607 4.533 8.909 1.00 88.06 204 VAL A C 1
ATOM 1619 O O . VAL A 1 204 ? 6.441 4.949 8.104 1.00 88.06 204 VAL A O 1
ATOM 1622 N N . VAL A 1 205 ? 5.937 4.069 10.112 1.00 89.94 205 VAL A N 1
ATOM 1623 C CA . VAL A 1 205 ? 7.332 4.027 10.574 1.00 89.94 205 VAL A CA 1
ATOM 1624 C C . VAL A 1 205 ? 8.114 2.883 9.929 1.00 89.94 205 VAL A C 1
ATOM 1626 O O . VAL A 1 205 ? 7.575 1.803 9.702 1.00 89.94 205 VAL A O 1
ATOM 1629 N N . ASP A 1 206 ? 9.415 3.078 9.713 1.00 87.88 206 ASP A N 1
ATOM 1630 C CA . ASP A 1 206 ? 10.293 2.041 9.148 1.00 87.88 206 ASP A CA 1
ATOM 1631 C C . ASP A 1 206 ? 10.463 0.832 10.095 1.00 87.88 206 ASP A C 1
ATOM 1633 O O . ASP A 1 206 ? 10.850 -0.253 9.665 1.00 87.88 206 ASP A O 1
ATOM 1637 N N . GLN A 1 207 ? 10.135 0.986 11.384 1.00 89.00 207 GLN A N 1
ATOM 1638 C CA . GLN A 1 207 ? 10.224 -0.081 12.384 1.00 89.00 207 GLN A CA 1
ATOM 1639 C C . GLN A 1 207 ? 9.096 -1.117 12.301 1.00 89.00 207 GLN A C 1
ATOM 1641 O O . GLN A 1 207 ? 9.155 -2.081 13.062 1.00 89.00 207 GLN A O 1
ATOM 1646 N N . VAL A 1 208 ? 8.115 -0.981 11.399 1.00 92.06 208 VAL A N 1
ATOM 1647 C CA . VAL A 1 208 ? 7.091 -2.023 11.207 1.00 92.06 208 VAL A CA 1
ATOM 1648 C C . VAL A 1 208 ? 7.767 -3.364 10.894 1.00 92.06 208 VAL A C 1
ATOM 1650 O O . VAL A 1 208 ? 8.663 -3.426 10.046 1.00 92.06 208 VAL A O 1
ATOM 1653 N N . THR A 1 209 ? 7.423 -4.422 11.630 1.00 94.94 209 THR A N 1
ATOM 1654 C CA . THR A 1 209 ? 7.950 -5.782 11.408 1.00 94.94 209 THR A CA 1
ATOM 1655 C C . THR A 1 209 ? 7.117 -6.556 10.383 1.00 94.94 209 THR A C 1
ATOM 1657 O O . THR A 1 209 ? 6.012 -6.154 10.023 1.00 94.94 209 THR A O 1
ATOM 1660 N N . SER A 1 210 ? 7.631 -7.698 9.918 1.00 96.50 210 SER A N 1
ATOM 1661 C CA . SER A 1 210 ? 6.864 -8.627 9.079 1.00 96.50 210 SER A CA 1
ATOM 1662 C C . SER A 1 210 ? 5.640 -9.193 9.802 1.00 96.50 210 SER A C 1
ATOM 1664 O O . SER A 1 210 ? 4.606 -9.394 9.180 1.00 96.50 210 SER A O 1
ATOM 1666 N N . GLU A 1 211 ? 5.731 -9.420 11.112 1.00 96.56 211 GLU A N 1
ATOM 1667 C CA . GLU A 1 211 ? 4.624 -9.886 11.960 1.00 96.56 211 GLU A CA 1
ATOM 1668 C C . GLU A 1 211 ? 3.557 -8.802 12.100 1.00 96.56 211 GLU A C 1
ATOM 1670 O O . GLU A 1 211 ? 2.369 -9.086 12.013 1.00 96.56 211 GLU A O 1
ATOM 1675 N N . GLU A 1 212 ? 3.981 -7.551 12.273 1.00 95.25 212 GLU A N 1
ATOM 1676 C CA . GLU A 1 212 ? 3.082 -6.403 12.300 1.00 95.25 212 GLU A CA 1
ATOM 1677 C C . GLU A 1 212 ? 2.389 -6.207 10.947 1.00 95.25 212 GLU A C 1
ATOM 1679 O O . GLU A 1 212 ? 1.195 -5.931 10.911 1.00 95.25 212 GLU A O 1
ATOM 1684 N N . TYR A 1 213 ? 3.091 -6.387 9.829 1.00 97.06 213 TYR A N 1
ATOM 1685 C CA . TYR A 1 213 ? 2.462 -6.332 8.511 1.00 97.06 213 TYR A CA 1
ATOM 1686 C C . TYR A 1 213 ? 1.475 -7.478 8.269 1.00 97.06 213 TYR A C 1
ATOM 1688 O O . TYR A 1 213 ? 0.375 -7.232 7.777 1.00 97.06 213 TYR A O 1
ATOM 1696 N N . GLU A 1 214 ? 1.838 -8.707 8.642 1.00 97.00 214 GLU A N 1
ATOM 1697 C CA . GLU A 1 214 ? 0.943 -9.863 8.546 1.00 97.00 214 GLU A CA 1
ATOM 1698 C C . GLU A 1 214 ? -0.326 -9.622 9.363 1.00 97.00 214 GLU A C 1
ATOM 1700 O O . GLU A 1 214 ? -1.429 -9.723 8.834 1.00 97.00 214 GLU A O 1
ATOM 1705 N N . ARG A 1 215 ? -0.172 -9.166 10.612 1.00 95.62 215 ARG A N 1
ATOM 1706 C CA . ARG A 1 215 ? -1.310 -8.856 11.479 1.00 95.62 215 ARG A CA 1
ATOM 1707 C C . ARG A 1 215 ? -2.198 -7.759 10.905 1.00 95.62 215 ARG A C 1
ATOM 1709 O O . ARG A 1 215 ? -3.415 -7.795 11.051 1.00 95.62 215 ARG A O 1
ATOM 1716 N N . PHE A 1 216 ? -1.592 -6.757 10.275 1.00 96.62 216 PHE A N 1
ATOM 1717 C CA . PHE A 1 216 ? -2.331 -5.718 9.574 1.00 96.62 216 PHE A CA 1
ATOM 1718 C C . PHE A 1 216 ? -3.171 -6.312 8.430 1.00 96.62 216 PHE A C 1
ATOM 1720 O O . PHE A 1 216 ? -4.323 -5.915 8.273 1.00 96.62 216 PHE A O 1
ATOM 1727 N N . CYS A 1 217 ? -2.632 -7.273 7.677 1.00 97.25 217 CYS A N 1
ATOM 1728 C CA . CYS A 1 217 ? -3.367 -7.926 6.599 1.00 97.25 217 CYS A CA 1
ATOM 1729 C C . CYS A 1 217 ? -4.518 -8.794 7.123 1.00 97.25 217 CYS A C 1
ATOM 1731 O O . CYS A 1 217 ? -5.634 -8.663 6.628 1.00 97.25 217 CYS A O 1
ATOM 1733 N N . GLU A 1 218 ? -4.277 -9.586 8.171 1.00 96.62 218 GLU A N 1
ATOM 1734 C CA . GLU A 1 218 ? -5.315 -10.377 8.849 1.00 96.62 218 GLU A CA 1
ATOM 1735 C C . GLU A 1 218 ? -6.471 -9.498 9.343 1.00 96.62 218 GLU A C 1
ATOM 1737 O O . GLU A 1 218 ? -7.630 -9.856 9.193 1.00 96.62 218 GLU A O 1
ATOM 1742 N N . ILE A 1 219 ? -6.185 -8.305 9.882 1.00 96.50 219 ILE A N 1
ATOM 1743 C CA . ILE A 1 219 ? -7.240 -7.382 10.329 1.00 96.50 219 ILE A CA 1
ATOM 1744 C C . ILE A 1 219 ? -8.152 -6.961 9.172 1.00 96.50 219 ILE A C 1
ATOM 1746 O O . ILE A 1 219 ? -9.356 -6.828 9.372 1.00 96.50 219 ILE A O 1
ATOM 1750 N N . LEU A 1 220 ? -7.611 -6.728 7.974 1.00 96.75 220 LEU A N 1
ATOM 1751 C CA . LEU A 1 220 ? -8.444 -6.388 6.818 1.00 96.75 220 LEU A CA 1
ATOM 1752 C C . LEU A 1 220 ? -9.317 -7.568 6.387 1.00 96.75 220 LEU A C 1
ATOM 1754 O O . LEU A 1 220 ? -10.467 -7.370 6.010 1.00 96.75 220 LEU A O 1
ATOM 1758 N N . GLU A 1 221 ? -8.793 -8.784 6.489 1.00 96.31 221 GLU A N 1
ATOM 1759 C CA . GLU A 1 221 ? -9.525 -10.016 6.187 1.00 96.31 221 GLU A CA 1
ATOM 1760 C C . GLU A 1 221 ? -10.641 -10.263 7.205 1.00 96.31 221 GLU A C 1
ATOM 1762 O O . GLU A 1 221 ? -11.780 -10.508 6.814 1.00 96.31 221 GLU A O 1
ATOM 1767 N N . ASP A 1 222 ? -10.355 -10.074 8.494 1.00 95.94 222 ASP A N 1
ATOM 1768 C CA . ASP A 1 222 ? -11.325 -10.169 9.590 1.00 95.94 222 ASP A CA 1
ATOM 1769 C C . ASP A 1 222 ? -12.426 -9.092 9.488 1.00 95.94 222 ASP A C 1
ATOM 1771 O O . ASP A 1 222 ? -13.564 -9.300 9.917 1.00 95.94 222 ASP A O 1
ATOM 1775 N N . LEU A 1 223 ? -12.110 -7.922 8.917 1.00 95.81 223 LEU A N 1
ATOM 1776 C CA . LEU A 1 223 ? -13.069 -6.834 8.699 1.00 95.81 223 LEU A CA 1
ATOM 1777 C C . LEU A 1 223 ? -14.018 -7.094 7.523 1.00 95.81 223 LEU A C 1
ATOM 1779 O O . LEU A 1 223 ? -15.139 -6.583 7.543 1.00 95.81 223 LEU A O 1
ATOM 1783 N N . ALA A 1 224 ? -13.608 -7.869 6.518 1.00 96.12 224 ALA A N 1
ATOM 1784 C CA . ALA A 1 224 ? -14.410 -8.122 5.321 1.00 96.12 224 ALA A CA 1
ATOM 1785 C C . ALA A 1 224 ? -15.824 -8.656 5.631 1.00 96.12 224 ALA A C 1
ATOM 1787 O O . ALA A 1 224 ? -16.792 -8.024 5.191 1.00 96.12 224 ALA A O 1
ATOM 1788 N N . PRO A 1 225 ? -16.008 -9.718 6.447 1.00 95.50 225 PRO A N 1
ATOM 1789 C CA . PRO A 1 225 ? -17.347 -10.200 6.788 1.00 95.50 225 PRO A CA 1
ATOM 1790 C C . PRO A 1 225 ? -18.158 -9.189 7.614 1.00 95.50 225 PRO A C 1
ATOM 1792 O O . PRO A 1 225 ? -19.371 -9.086 7.433 1.00 95.50 225 PRO A O 1
ATOM 1795 N N . LEU A 1 226 ? -17.512 -8.400 8.482 1.00 94.12 226 LEU A N 1
ATOM 1796 C CA . LEU A 1 226 ? -18.187 -7.381 9.302 1.00 94.12 226 LEU A CA 1
ATOM 1797 C C . LEU A 1 226 ? -18.739 -6.222 8.460 1.00 94.12 226 LEU A C 1
ATOM 1799 O O . LEU A 1 226 ? -19.762 -5.629 8.806 1.00 94.12 226 LEU A O 1
ATOM 1803 N N . LEU A 1 227 ? -18.059 -5.920 7.355 1.00 94.31 227 LEU A N 1
ATOM 1804 C CA . LEU A 1 227 ? -18.425 -4.879 6.396 1.00 94.31 227 LEU A CA 1
ATOM 1805 C C . LEU A 1 227 ? -19.223 -5.419 5.201 1.00 94.31 227 LEU A C 1
ATOM 1807 O O . LEU A 1 227 ? -19.559 -4.661 4.295 1.00 94.31 227 LEU A O 1
ATOM 1811 N N . ARG A 1 228 ? -19.534 -6.725 5.189 1.00 95.25 228 ARG A N 1
ATOM 1812 C CA . ARG A 1 228 ? -20.245 -7.408 4.093 1.00 95.25 228 ARG A CA 1
ATOM 1813 C C . ARG A 1 228 ? -19.550 -7.216 2.738 1.00 95.25 228 ARG A C 1
ATOM 1815 O O . ARG A 1 228 ? -20.205 -7.037 1.712 1.00 95.25 228 ARG A O 1
ATOM 1822 N N . LEU A 1 229 ? -18.220 -7.235 2.750 1.00 94.75 229 LEU A N 1
ATOM 1823 C CA . LEU A 1 229 ? -17.369 -7.126 1.568 1.00 94.75 229 LEU A CA 1
ATOM 1824 C C . LEU A 1 229 ? -16.806 -8.497 1.183 1.00 94.75 229 LEU A C 1
ATOM 1826 O O . LEU A 1 229 ? -16.774 -9.416 1.997 1.00 94.75 229 LEU A O 1
ATOM 1830 N N . ALA A 1 230 ? -16.376 -8.626 -0.073 1.00 94.94 230 ALA A N 1
ATOM 1831 C CA . ALA A 1 230 ? -15.916 -9.899 -0.623 1.00 94.94 230 ALA A CA 1
ATOM 1832 C C . ALA A 1 230 ? -14.616 -10.401 0.027 1.00 94.94 230 ALA A C 1
ATOM 1834 O O . ALA A 1 230 ? -14.484 -11.593 0.288 1.00 94.94 230 ALA A O 1
ATOM 1835 N N . ASP A 1 231 ? -13.665 -9.500 0.279 1.00 95.12 231 ASP A N 1
ATOM 1836 C CA . ASP A 1 231 ? -12.329 -9.828 0.775 1.00 95.12 231 ASP A CA 1
ATOM 1837 C C . ASP A 1 231 ? -11.638 -8.605 1.414 1.00 95.12 231 ASP A C 1
ATOM 1839 O O . ASP A 1 231 ? -12.188 -7.498 1.471 1.00 95.12 231 ASP A O 1
ATOM 1843 N N . GLY A 1 232 ? -10.408 -8.803 1.900 1.00 95.25 232 GLY A N 1
ATOM 1844 C CA . GLY A 1 232 ? -9.594 -7.732 2.473 1.00 95.25 232 GLY A CA 1
ATOM 1845 C C . GLY A 1 232 ? -9.156 -6.667 1.458 1.00 95.25 232 GLY A C 1
ATOM 1846 O O . GLY A 1 232 ? -8.871 -5.538 1.860 1.00 95.25 232 GLY A O 1
ATOM 1847 N N . GLU A 1 233 ? -9.145 -6.963 0.150 1.00 94.25 233 GLU A N 1
ATOM 1848 C CA . GLU A 1 233 ? -8.834 -5.965 -0.882 1.00 94.25 233 GLU A CA 1
ATOM 1849 C C . GLU A 1 233 ? -9.988 -4.968 -1.001 1.00 94.25 233 GLU A C 1
ATOM 1851 O O . GLU A 1 233 ? -9.758 -3.759 -1.023 1.00 94.25 233 GLU A O 1
ATOM 1856 N N . ALA A 1 234 ? -11.232 -5.449 -0.993 1.00 93.56 234 ALA A N 1
ATOM 1857 C CA . ALA A 1 234 ? -12.412 -4.597 -0.950 1.00 93.56 234 ALA A CA 1
ATOM 1858 C C . ALA A 1 234 ? -12.438 -3.723 0.318 1.00 93.56 234 ALA A C 1
ATOM 1860 O O . ALA A 1 234 ? -12.778 -2.539 0.238 1.00 93.56 234 ALA A O 1
ATOM 1861 N N . VAL A 1 235 ? -12.025 -4.266 1.473 1.00 95.50 235 VAL A N 1
ATOM 1862 C CA . VAL A 1 235 ? -11.873 -3.485 2.715 1.00 95.50 235 VAL A CA 1
ATOM 1863 C C . VAL A 1 235 ? -10.805 -2.406 2.550 1.00 95.50 235 VAL A C 1
ATOM 1865 O O . VAL A 1 235 ? -11.065 -1.240 2.845 1.00 95.50 235 VAL A O 1
ATOM 1868 N N . GLU A 1 236 ? -9.613 -2.757 2.062 1.00 94.81 236 GLU A N 1
ATOM 1869 C CA . GLU A 1 236 ? -8.538 -1.788 1.839 1.00 94.81 236 GLU A CA 1
ATOM 1870 C C . GLU A 1 236 ? -8.976 -0.662 0.902 1.00 94.81 236 GLU A C 1
ATOM 1872 O O . GLU A 1 236 ? -8.777 0.511 1.224 1.00 94.81 236 GLU A O 1
ATOM 1877 N N . GLN A 1 237 ? -9.635 -0.998 -0.209 1.00 92.19 237 GLN A N 1
ATOM 1878 C CA . GLN A 1 237 ? -10.163 -0.010 -1.142 1.00 92.19 237 GLN A CA 1
ATOM 1879 C C . GLN A 1 237 ? -11.196 0.899 -0.470 1.00 92.19 237 GLN A C 1
ATOM 1881 O O . GLN A 1 237 ? -11.138 2.116 -0.654 1.00 92.19 237 GLN A O 1
ATOM 1886 N N . LEU A 1 238 ? -12.126 0.352 0.324 1.00 93.38 238 LEU A N 1
ATOM 1887 C CA . LEU A 1 238 ? -13.136 1.149 1.028 1.00 93.38 238 LEU A CA 1
ATOM 1888 C C . LEU A 1 238 ? -12.480 2.158 1.979 1.00 93.38 238 LEU A C 1
ATOM 1890 O O . LEU A 1 238 ? -12.788 3.355 1.935 1.00 93.38 238 LEU A O 1
ATOM 1894 N N . LEU A 1 239 ? -11.536 1.689 2.798 1.00 93.06 239 LEU A N 1
ATOM 1895 C CA . LEU A 1 239 ? -10.805 2.524 3.752 1.00 93.06 239 LEU A CA 1
ATOM 1896 C C . LEU A 1 239 ? -9.916 3.567 3.050 1.00 93.06 239 LEU A C 1
ATOM 1898 O O . LEU A 1 239 ? -9.693 4.656 3.584 1.00 93.06 239 LEU A O 1
ATOM 1902 N N . PHE A 1 240 ? -9.427 3.270 1.844 1.00 86.12 240 PHE A N 1
ATOM 1903 C CA . PHE A 1 240 ? -8.586 4.176 1.063 1.00 86.12 240 PHE A CA 1
ATOM 1904 C C . PHE A 1 240 ? -9.376 5.233 0.269 1.00 86.12 240 PHE A C 1
ATOM 1906 O O . PHE A 1 240 ? -8.930 6.384 0.155 1.00 86.12 240 PHE A O 1
ATOM 1913 N N . SER A 1 241 ? -10.535 4.866 -0.283 1.00 83.19 241 SER A N 1
ATOM 1914 C CA . SER A 1 241 ? -11.246 5.658 -1.297 1.00 83.19 241 SER A CA 1
ATOM 1915 C C . SER A 1 241 ? -12.522 6.345 -0.807 1.00 83.19 241 SER A C 1
ATOM 1917 O O . SER A 1 241 ? -12.991 7.262 -1.481 1.00 83.19 241 SER A O 1
ATOM 1919 N N . SER A 1 242 ? -13.075 5.976 0.354 1.00 87.44 242 SER A N 1
ATOM 1920 C CA . SER A 1 242 ? -14.283 6.621 0.888 1.00 87.44 242 SER A CA 1
ATOM 1921 C C . SER A 1 242 ? -13.995 8.035 1.405 1.00 87.44 242 SER A C 1
ATOM 1923 O O . SER A 1 242 ? -13.253 8.235 2.370 1.00 87.44 242 SER A O 1
ATOM 1925 N N . SER A 1 243 ? -14.605 9.048 0.786 1.00 83.56 243 SER A N 1
ATOM 1926 C CA . SER A 1 243 ? -14.449 10.454 1.189 1.00 83.56 243 SER A CA 1
ATOM 1927 C C . SER A 1 243 ? -14.958 10.713 2.613 1.00 83.56 243 SER A C 1
ATOM 1929 O O . SER A 1 243 ? -14.257 11.351 3.403 1.00 83.56 243 SER A O 1
ATOM 1931 N N . THR A 1 244 ? -16.125 10.161 2.960 1.00 88.44 244 THR A N 1
ATOM 1932 C CA . THR A 1 244 ? -16.722 10.231 4.303 1.00 88.44 244 THR A CA 1
ATOM 1933 C C . THR A 1 244 ? -15.803 9.607 5.347 1.00 88.44 244 THR A C 1
ATOM 1935 O O . THR A 1 244 ? -15.504 10.227 6.367 1.00 88.44 244 THR A O 1
ATOM 1938 N N . TRP A 1 245 ? -15.283 8.410 5.070 1.00 92.00 245 TRP A N 1
ATOM 1939 C CA . TRP A 1 245 ? -14.367 7.737 5.984 1.00 92.00 245 TRP A CA 1
ATOM 1940 C C . TRP A 1 245 ? -13.058 8.512 6.155 1.00 92.00 245 TRP A C 1
ATOM 1942 O O . TRP A 1 245 ? -12.585 8.726 7.270 1.00 92.00 245 TRP A O 1
ATOM 1952 N N . ARG A 1 246 ? -12.486 9.029 5.064 1.00 89.69 246 ARG A N 1
ATOM 1953 C CA . ARG A 1 246 ? -11.262 9.838 5.131 1.00 89.69 246 ARG A CA 1
ATOM 1954 C C . ARG A 1 246 ? -11.446 11.136 5.901 1.00 89.69 246 ARG A C 1
ATOM 1956 O O . ARG A 1 246 ? -10.485 11.596 6.518 1.00 89.69 246 ARG A O 1
ATOM 1963 N N . ALA A 1 247 ? -12.630 11.742 5.855 1.00 89.88 247 ALA A N 1
ATOM 1964 C CA . ALA A 1 247 ? -12.945 12.893 6.692 1.00 89.88 247 ALA A CA 1
ATOM 1965 C C . ALA A 1 247 ? -12.908 12.503 8.177 1.00 89.88 247 ALA A C 1
ATOM 1967 O O . ALA A 1 247 ? -12.181 13.137 8.940 1.00 89.88 247 ALA A O 1
ATOM 1968 N N . PHE A 1 248 ? -13.562 11.397 8.540 1.00 91.00 248 PHE A N 1
ATOM 1969 C CA . PHE A 1 248 ? -13.573 10.859 9.903 1.00 91.00 248 PHE A CA 1
ATOM 1970 C C . PHE A 1 248 ? -12.162 10.517 10.418 1.00 91.00 248 PHE A C 1
ATOM 1972 O O . PHE A 1 248 ? -11.742 10.972 11.482 1.00 91.00 248 PHE A O 1
ATOM 1979 N N . VAL A 1 249 ? -11.362 9.790 9.630 1.00 92.88 249 VAL A N 1
ATOM 1980 C CA . VAL A 1 249 ? -9.967 9.460 9.983 1.00 92.88 249 VAL A CA 1
ATOM 1981 C C . VAL A 1 249 ? -9.114 10.719 10.136 1.00 92.88 249 VAL A C 1
ATOM 1983 O O . VAL A 1 249 ? -8.265 10.799 11.030 1.00 92.88 249 VAL A O 1
ATOM 1986 N N . ARG A 1 250 ? -9.328 11.725 9.278 1.00 91.81 250 ARG A N 1
ATOM 1987 C CA . ARG A 1 250 ? -8.607 12.997 9.369 1.00 91.81 250 ARG A CA 1
ATOM 1988 C C . ARG A 1 250 ? -8.934 13.727 10.666 1.00 91.81 250 ARG A C 1
ATOM 1990 O O . ARG A 1 250 ? -8.004 14.175 11.325 1.00 91.81 250 ARG A O 1
ATOM 1997 N N . GLU A 1 251 ? -10.210 13.825 11.012 1.00 90.38 251 GLU A N 1
ATOM 1998 C CA . GLU A 1 251 ? -10.692 14.514 12.211 1.00 90.38 251 GLU A CA 1
ATOM 1999 C C . GLU A 1 251 ? -10.188 13.870 13.510 1.00 90.38 251 GLU A C 1
ATOM 2001 O O . GLU A 1 251 ? -9.826 14.572 14.452 1.00 90.38 251 GLU A O 1
ATOM 2006 N N . HIS A 1 252 ? -10.125 12.537 13.564 1.00 89.00 252 HIS A N 1
ATOM 2007 C CA . HIS A 1 252 ? -9.820 11.838 14.814 1.00 89.00 252 HIS A CA 1
ATOM 2008 C C . HIS A 1 252 ? -8.355 11.419 14.968 1.00 89.00 252 HIS A C 1
ATOM 2010 O O . HIS A 1 252 ? -7.826 11.447 16.078 1.00 89.00 252 HIS A O 1
ATOM 2016 N N . CYS A 1 253 ? -7.674 11.049 13.881 1.00 87.00 253 CYS A N 1
ATOM 2017 C CA . CYS A 1 253 ? -6.319 10.499 13.953 1.00 87.00 253 CYS A CA 1
ATOM 2018 C C . CYS A 1 253 ? -5.266 11.443 13.368 1.00 87.00 253 CYS A C 1
ATOM 2020 O O . CYS A 1 253 ? -4.244 11.698 14.010 1.00 87.00 253 CYS A O 1
ATOM 2022 N N . LEU A 1 254 ? -5.500 11.980 12.167 1.00 85.62 254 LEU A N 1
ATOM 2023 C CA . LEU A 1 254 ? -4.457 12.700 11.424 1.00 85.62 254 LEU A CA 1
ATOM 2024 C C . LEU A 1 254 ? -4.393 14.202 11.722 1.00 85.62 254 LEU A C 1
ATOM 2026 O O . LEU A 1 254 ? -3.364 14.821 11.452 1.00 85.62 254 LEU A O 1
ATOM 2030 N N . SER A 1 255 ? -5.442 14.810 12.279 1.00 81.25 255 SER A N 1
ATOM 2031 C CA . SER A 1 255 ? -5.368 16.193 12.740 1.00 81.25 255 SER A CA 1
ATOM 2032 C C . SER A 1 255 ? -4.519 16.247 14.006 1.00 81.25 255 SER A C 1
ATOM 2034 O O . SER A 1 255 ? -4.931 15.806 15.084 1.00 81.25 255 SER A O 1
ATOM 2036 N N . VAL A 1 256 ? -3.313 16.794 13.892 1.00 64.69 256 VAL A N 1
ATOM 2037 C CA . VAL A 1 256 ? -2.550 17.195 15.069 1.00 64.69 256 VAL A CA 1
ATOM 2038 C C . VAL A 1 256 ? -3.236 18.446 15.602 1.00 64.69 256 VAL A C 1
ATOM 2040 O O . VAL A 1 256 ? -3.068 19.525 15.039 1.00 64.69 256 VAL A O 1
ATOM 2043 N N . LYS A 1 257 ? -4.045 18.314 16.661 1.00 56.19 257 LYS A N 1
ATOM 2044 C CA . LYS A 1 257 ? -4.482 19.488 17.422 1.00 56.19 257 LYS A CA 1
ATOM 2045 C C . LYS A 1 257 ? -3.210 20.127 17.969 1.00 56.19 257 LYS A C 1
ATOM 2047 O O . LYS A 1 257 ? -2.568 19.567 18.857 1.00 56.19 257 LYS A O 1
ATOM 2052 N N . THR A 1 258 ? -2.797 21.253 17.396 1.00 41.34 258 THR A N 1
ATOM 2053 C CA . THR A 1 258 ? -1.799 22.121 18.011 1.00 41.34 258 THR A CA 1
ATOM 2054 C C . THR A 1 258 ? -2.357 22.479 19.374 1.00 41.34 258 THR A C 1
ATOM 2056 O O . THR A 1 258 ? -3.342 23.202 19.477 1.00 41.34 258 THR A O 1
ATOM 2059 N N . SER A 1 259 ? -1.786 21.899 20.429 1.00 37.56 259 SER A N 1
ATOM 2060 C CA . SER A 1 259 ? -2.107 22.303 21.788 1.00 37.56 259 SER A CA 1
ATOM 2061 C C . SER A 1 259 ? -1.794 23.788 21.880 1.00 37.56 259 SER A C 1
ATOM 2063 O O . SER A 1 259 ? -0.627 24.176 21.949 1.00 37.56 259 SER A O 1
ATOM 2065 N N . THR A 1 260 ? -2.826 24.628 21.858 1.00 33.34 260 THR A N 1
ATOM 2066 C CA . THR A 1 260 ? -2.721 26.019 22.265 1.00 33.34 260 THR A CA 1
ATOM 2067 C C . THR A 1 260 ? -2.242 25.969 23.706 1.00 33.34 260 THR A C 1
ATOM 2069 O O . THR A 1 260 ? -2.997 25.648 24.621 1.00 33.34 260 THR A O 1
ATOM 2072 N N . ARG A 1 261 ? -0.941 26.188 23.912 1.00 35.62 261 ARG A N 1
ATOM 2073 C CA . ARG A 1 261 ? -0.376 26.482 25.225 1.00 35.62 261 ARG A CA 1
ATOM 2074 C C . ARG A 1 261 ? -1.054 27.778 25.662 1.00 35.62 261 ARG A C 1
ATOM 2076 O O . ARG A 1 261 ? -0.599 28.865 25.317 1.00 35.62 261 ARG A O 1
ATOM 2083 N N . SER A 1 262 ? -2.178 27.656 26.361 1.00 33.97 262 SER A N 1
ATOM 2084 C CA . SER A 1 262 ? -2.735 28.737 27.156 1.00 33.97 262 SER A CA 1
ATOM 2085 C C . SER A 1 262 ? -1.672 29.087 28.191 1.00 33.97 262 SER A C 1
ATOM 2087 O O . SER A 1 262 ? -1.517 28.419 29.212 1.00 33.97 262 SER A O 1
ATOM 2089 N N . LYS A 1 263 ? -0.857 30.098 27.879 1.00 37.22 263 LYS A N 1
ATOM 2090 C CA . LYS A 1 263 ? -0.151 30.867 28.894 1.00 37.22 263 LYS A CA 1
ATOM 2091 C C . LYS A 1 263 ? -1.235 31.626 29.650 1.00 37.22 263 LYS A C 1
ATOM 2093 O O . LYS A 1 263 ? -1.522 32.776 29.324 1.00 37.22 263 LYS A O 1
ATOM 2098 N N . LEU A 1 264 ? -1.839 30.989 30.651 1.00 36.25 264 LEU A N 1
ATOM 2099 C CA . LEU A 1 264 ? -2.478 31.742 31.716 1.00 36.25 264 LEU A CA 1
ATOM 2100 C C . LEU A 1 264 ? -1.340 32.416 32.485 1.00 36.25 264 LEU A C 1
ATOM 2102 O O . LEU A 1 264 ? -0.670 31.823 33.326 1.00 36.25 264 LEU A O 1
ATOM 2106 N N . SER A 1 265 ? -1.061 33.650 32.079 1.00 38.53 265 SER A N 1
ATOM 2107 C CA . SER A 1 265 ? -0.278 34.609 32.834 1.00 38.53 265 SER A CA 1
ATOM 2108 C C . SER A 1 265 ? -0.860 34.692 34.243 1.00 38.53 265 SER A C 1
ATOM 2110 O O . SER A 1 265 ? -1.894 35.328 34.444 1.00 38.53 265 SER A O 1
ATOM 2112 N N . GLN A 1 266 ? -0.166 34.115 35.223 1.00 37.88 266 GLN A N 1
ATOM 2113 C CA . GLN A 1 266 ? -0.201 34.631 36.584 1.00 37.88 266 GLN A CA 1
ATOM 2114 C C . GLN A 1 266 ? 0.328 36.072 36.539 1.00 37.88 266 GLN A C 1
ATOM 2116 O O . GLN A 1 266 ? 1.518 36.326 36.696 1.00 37.88 266 GLN A O 1
ATOM 2121 N N . ARG A 1 267 ? -0.557 37.036 36.269 1.00 36.56 267 ARG A N 1
ATOM 2122 C CA . ARG A 1 267 ? -0.336 38.418 36.689 1.00 36.56 267 ARG A CA 1
ATOM 2123 C C . ARG A 1 267 ? -0.823 38.491 38.124 1.00 36.56 267 ARG A C 1
ATOM 2125 O O . ARG A 1 267 ? -2.004 38.702 38.377 1.00 36.56 267 ARG A O 1
ATOM 2132 N N . GLY A 1 268 ? 0.111 38.256 39.042 1.00 37.62 268 GLY A N 1
ATOM 2133 C CA . GLY A 1 268 ? -0.031 38.693 40.417 1.00 37.62 268 GLY A CA 1
ATOM 2134 C C . GLY A 1 268 ? -0.316 40.190 40.419 1.00 37.62 268 GLY A C 1
ATOM 2135 O O . GLY A 1 268 ? 0.438 40.991 39.868 1.00 37.62 268 GLY A O 1
ATOM 2136 N N . THR A 1 269 ? -1.447 40.554 40.999 1.00 40.66 269 THR A N 1
ATOM 2137 C CA . THR A 1 269 ? -1.773 41.917 41.391 1.00 40.66 269 THR A CA 1
ATOM 2138 C C . THR A 1 269 ? -0.846 42.314 42.537 1.00 40.66 269 THR A C 1
ATOM 2140 O O . THR A 1 269 ? -1.173 42.114 43.703 1.00 40.66 269 THR A O 1
ATOM 2143 N N . SER A 1 270 ? 0.331 42.859 42.223 1.00 41.22 270 SER A N 1
ATOM 2144 C CA . SER A 1 270 ? 1.105 43.635 43.192 1.00 41.22 270 SER A CA 1
ATOM 2145 C C . SER A 1 270 ? 0.535 45.053 43.220 1.00 41.22 270 SER A C 1
ATOM 2147 O O . SER A 1 270 ? 0.881 45.894 42.385 1.00 41.22 270 SER A O 1
ATOM 2149 N N . GLY A 1 271 ? -0.386 45.296 44.152 1.00 36.28 271 GLY A N 1
ATOM 2150 C CA . GLY A 1 271 ? -0.811 46.641 44.516 1.00 36.28 271 GLY A CA 1
ATOM 2151 C C . GLY A 1 271 ? 0.393 47.430 45.025 1.00 36.28 271 GLY A C 1
ATOM 2152 O O . GLY A 1 271 ? 1.047 47.031 45.984 1.00 36.28 271 GLY A O 1
ATOM 2153 N N . ARG A 1 272 ? 0.706 48.535 44.347 1.00 35.38 272 ARG A N 1
ATOM 2154 C CA . ARG A 1 272 ? 1.568 49.586 44.885 1.00 35.38 272 ARG A CA 1
ATOM 2155 C C . ARG A 1 272 ? 0.748 50.394 45.885 1.00 35.38 272 ARG A C 1
ATOM 2157 O O . ARG A 1 272 ? -0.220 51.033 45.484 1.00 35.38 272 ARG A O 1
ATOM 2164 N N . THR A 1 273 ? 1.201 50.441 47.127 1.00 42.72 273 THR A N 1
ATOM 2165 C CA . THR A 1 273 ? 0.904 51.539 48.052 1.00 42.72 273 THR A CA 1
ATOM 2166 C C . THR A 1 273 ? 2.232 52.243 48.333 1.00 42.72 273 THR A C 1
ATOM 2168 O O . THR A 1 273 ? 3.140 51.599 48.859 1.00 42.72 273 THR A O 1
ATOM 2171 N N . PRO A 1 274 ? 2.419 53.515 47.943 1.00 38.75 274 PRO A N 1
ATOM 2172 C CA . PRO A 1 274 ? 3.571 54.289 48.388 1.00 38.75 274 PRO A CA 1
ATOM 2173 C C . PRO A 1 274 ? 3.319 54.813 49.815 1.00 38.75 274 PRO A C 1
ATOM 2175 O O . PRO A 1 274 ? 2.215 55.295 50.082 1.00 38.75 274 PRO A O 1
ATOM 2178 N N . PRO A 1 275 ? 4.296 54.755 50.737 1.00 44.28 275 PRO A N 1
ATOM 2179 C CA . PRO A 1 275 ? 4.202 55.479 51.998 1.00 44.28 275 PRO A CA 1
ATOM 2180 C C . PRO A 1 275 ? 4.568 56.962 51.793 1.00 44.28 275 PRO A C 1
ATOM 2182 O O . PRO A 1 275 ? 5.485 57.261 51.021 1.00 44.28 275 PRO A O 1
ATOM 2185 N N . PRO A 1 276 ? 3.884 57.901 52.470 1.00 36.53 276 PRO A N 1
ATOM 2186 C CA . PRO A 1 276 ? 4.334 59.277 52.571 1.00 36.53 276 PRO A CA 1
ATOM 2187 C C . PRO A 1 276 ? 5.391 59.454 53.673 1.00 36.53 276 PRO A C 1
ATOM 2189 O O . PRO A 1 276 ? 5.435 58.715 54.652 1.00 36.53 276 PRO A O 1
ATOM 2192 N N . MET A 1 277 ? 6.214 60.473 53.430 1.00 35.44 277 MET A N 1
ATOM 2193 C CA . MET A 1 277 ? 7.274 61.092 54.231 1.00 35.44 277 MET A CA 1
ATOM 2194 C C . MET A 1 277 ? 7.181 60.961 55.758 1.00 35.44 277 MET A C 1
ATOM 2196 O O . MET A 1 277 ? 6.188 61.399 56.338 1.00 35.44 277 MET A O 1
ATOM 2200 N N . ILE A 1 278 ? 8.295 60.527 56.368 1.00 40.22 278 ILE A N 1
ATOM 2201 C CA . ILE A 1 278 ? 9.096 61.296 57.346 1.00 40.22 278 ILE A CA 1
ATOM 2202 C C . ILE A 1 278 ? 10.572 61.054 57.013 1.00 40.22 278 ILE A C 1
ATOM 2204 O O . ILE A 1 278 ? 10.911 59.877 56.754 1.00 40.22 278 ILE A O 1
#

Foldseek 3Di:
DDDPPPPDPDFDFDVVLLVLLLDDFDFDQAFFAALLVLVVLQPDVVSNVVLVPDPDCSSHDRDTPVRLLVLCPDPPDDLSSSVSRLSRRLHHDDDPSVCNNVQVVLCVLCSVLLVCQQVDDLLVQLQVVLVCVVVVSGGPAAQQRSLSSSCRRHVNQGDRDWLLLQLLSLVRGPVQWDADPVRDIAGHDDCSRPPGAPPLSHTRDSPQHSVSRVVSSVVLQVCCVSSVHDGSHRSRSSSVGGPSNSVVSCVHPNDPPPPPPPPPDPPPPPDDDDDDDD

Sequence (278 aa):
MQAPTTNSPSFKPLPRAIDILNGKHQMLDWSGVDAATWSSYVRDPSLAAAIAAANHPELHQRLTRARVRGFCLRQNVHLELRAAAVMGWGRAGGKGYAHAPTLWAARHLWLPLLERLPHLSRKEAFREFRALRSRGDLPGMGPAYFTKLIFFFGSGTGYILDKWLAASVQVLNATHWTLDPNGLPVFTWRSSNFPKLNHQRTMVVDQVTSEEYERFCEILEDLAPLLRLADGEAVEQLLFSSSTWRAFVREHCLSVKTSTRSKLSQRGTSGRTPPPMI

Secondary structure (DSSP, 8-state):
-------PPPP-B-HHHHHHHTS---B-------HHHHHHHHT-HHHHHHHHHS--GGGGS---HHHHHHHHT-TTS-HHHHHHHHHHHT--SSSGGGGHHHHHHTHHHHHHHHHHGGGS-HHHHHHHHHHHHHHT-STT--HHHHHHHHHHHSSS------HHHHHHHHHHBGGGEEE-TTS-EEE---TT-SS-B-TTSSSB-TT--HHHHHHHHHHHHHHHHHTT-SSHHHHHHHHHHBHHHHHHHIIIII-------------------PPP--

Organism: NCBI:txid488447

InterPro domains:
  IPR048868 Putative 8-oxoguanine DNA glycosylase OGG-like protein [PF21790] (33-240)

pLDDT: mean 85.3, std 18.12, range [29.61, 98.0]